Protein AF-A0AAD5UQE8-F1 (afdb_monomer_lite)

Secondary structure (DSSP, 8-state):
--SSSGGGSSS------------SHHHHHHHHHHHHHHHT--HHHHHT-GGGHHHHHHHTHHHHHHHHHH-HHHHHHHHHHHHTT--HHHHHHHHHHHHGGG-TTSHHHHHHHHHHHTTS-HHHHHHHHHHHTTT--HHHHHHHHHHHHHH----HHHHHHHHHHHHHHHT--HHHHHHHHHHHHHHH---HHHHHHHHHHHHHHHHHHHHHHHH-TTS-HHHHHHHHHHHHHHHHT-

Structure (mmCIF, N/CA/C/O backbone):
data_AF-A0AAD5UQE8-F1
#
_entry.id   AF-A0AAD5UQE8-F1
#
loop_
_atom_site.group_PDB
_atom_site.id
_atom_site.type_symbol
_atom_site.label_atom_id
_atom_site.label_alt_id
_atom_site.label_comp_id
_atom_site.label_asym_id
_atom_site.label_entity_id
_atom_site.label_seq_id
_atom_site.pdbx_PDB_ins_code
_atom_site.Cartn_x
_atom_site.Cartn_y
_atom_site.Cartn_z
_atom_site.occupancy
_atom_site.B_iso_or_equiv
_atom_site.auth_seq_id
_atom_site.auth_comp_id
_atom_site.auth_asym_id
_atom_site.auth_atom_id
_atom_site.pdbx_PDB_model_num
ATOM 1 N N . MET A 1 1 ? -36.572 17.861 53.377 1.00 44.31 1 MET A N 1
ATOM 2 C CA . MET A 1 1 ? -36.507 17.202 52.052 1.00 44.31 1 MET A CA 1
ATOM 3 C C . MET A 1 1 ? -35.593 17.896 51.033 1.00 44.31 1 MET A C 1
ATOM 5 O O . MET A 1 1 ? -35.484 17.383 49.934 1.00 44.31 1 MET A O 1
ATOM 9 N N . HIS A 1 2 ? -34.879 18.983 51.375 1.00 41.91 2 HIS A N 1
ATOM 10 C CA . HIS A 1 2 ? -34.021 19.706 50.415 1.00 41.91 2 HIS A CA 1
ATOM 11 C C . HIS A 1 2 ? -32.506 19.430 50.535 1.00 41.91 2 HIS A C 1
ATOM 13 O O . HIS A 1 2 ? -31.753 19.847 49.670 1.00 41.91 2 HIS A O 1
ATOM 19 N N . LYS A 1 3 ? -32.055 18.685 51.559 1.00 39.41 3 LYS A N 1
ATOM 20 C CA . LYS A 1 3 ? -30.627 18.373 51.800 1.00 39.41 3 LYS A CA 1
ATOM 21 C C . LYS A 1 3 ? -30.145 17.022 51.244 1.00 39.41 3 LYS A C 1
ATOM 23 O O . LYS A 1 3 ? -28.989 16.668 51.422 1.00 39.41 3 LYS A O 1
ATOM 28 N N . LEU A 1 4 ? -31.013 16.260 50.573 1.00 36.38 4 LE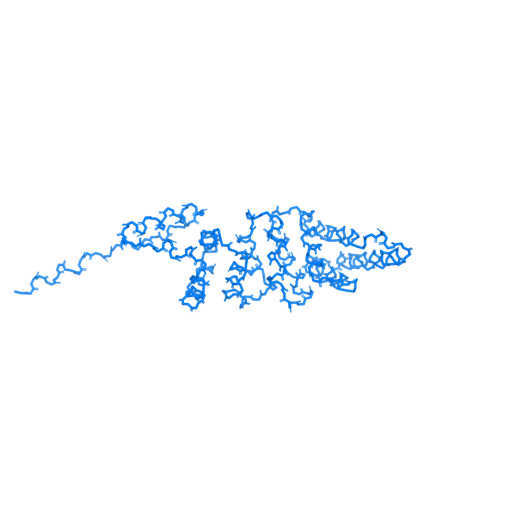U A N 1
ATOM 29 C CA . LEU A 1 4 ? -30.653 14.969 49.954 1.00 36.38 4 LEU A CA 1
ATOM 30 C C . LEU A 1 4 ? -30.339 15.077 48.450 1.00 36.38 4 LEU A C 1
ATOM 32 O O . LEU A 1 4 ? -29.972 14.077 47.840 1.00 36.38 4 LEU A O 1
ATOM 36 N N . LEU A 1 5 ? -30.457 16.273 47.861 1.00 38.50 5 LEU A N 1
ATOM 37 C CA . LEU A 1 5 ? -30.173 16.517 46.440 1.00 38.50 5 LEU A CA 1
ATOM 38 C C . LEU A 1 5 ? -28.814 17.190 46.185 1.00 38.50 5 LEU A C 1
ATOM 40 O O . LEU A 1 5 ? -28.304 17.089 45.075 1.00 38.50 5 LEU A O 1
ATOM 44 N N . GLU A 1 6 ? -28.178 17.789 47.194 1.00 37.44 6 GLU A N 1
ATOM 45 C CA . GLU A 1 6 ? -26.866 18.443 47.025 1.00 37.44 6 GLU A CA 1
ATOM 46 C C . GLU A 1 6 ? -25.689 17.450 47.074 1.00 37.44 6 GLU A C 1
ATOM 48 O O . GLU A 1 6 ? -24.663 17.674 46.440 1.00 37.44 6 GLU A O 1
ATOM 53 N N . ASN A 1 7 ? -25.863 16.278 47.696 1.00 34.97 7 ASN A N 1
ATOM 54 C CA . ASN A 1 7 ? -24.815 15.248 47.784 1.00 34.97 7 ASN A CA 1
ATOM 55 C C . ASN A 1 7 ? -24.713 14.321 46.557 1.00 34.97 7 ASN A C 1
ATOM 57 O O . ASN A 1 7 ? -23.948 13.362 46.584 1.00 34.97 7 ASN A O 1
ATOM 61 N N . ARG A 1 8 ? -25.464 14.572 45.475 1.00 36.50 8 ARG A N 1
ATOM 62 C CA . ARG A 1 8 ? -25.326 13.824 44.205 1.00 36.50 8 ARG A CA 1
ATOM 63 C C . ARG A 1 8 ? -24.584 14.583 43.105 1.00 36.50 8 ARG A C 1
ATOM 65 O O . ARG A 1 8 ? -24.351 14.004 42.050 1.00 36.50 8 ARG A O 1
ATOM 72 N N . ILE A 1 9 ? -24.204 15.837 43.347 1.00 42.44 9 ILE A N 1
ATOM 73 C CA . ILE A 1 9 ? -23.477 16.668 42.371 1.00 42.44 9 ILE A CA 1
ATOM 74 C C . ILE A 1 9 ? -21.961 16.678 42.660 1.00 42.44 9 ILE A C 1
ATOM 76 O O . ILE A 1 9 ? -21.171 17.047 41.799 1.00 42.44 9 ILE A O 1
ATOM 80 N N . ALA A 1 10 ? -21.532 16.199 43.833 1.00 39.31 10 ALA A N 1
ATOM 81 C CA . ALA A 1 10 ? -20.138 16.265 44.277 1.00 39.31 10 ALA A CA 1
ATOM 82 C C . ALA A 1 10 ? -19.293 15.003 44.010 1.00 39.31 10 ALA A C 1
ATOM 84 O O . ALA A 1 10 ? -18.131 14.977 44.397 1.00 39.31 10 ALA A O 1
ATOM 85 N N . ASP A 1 11 ? -19.828 13.975 43.344 1.00 42.47 11 ASP A N 1
ATOM 86 C CA . ASP A 1 11 ? -19.070 12.755 43.055 1.00 42.47 11 ASP A CA 1
ATOM 87 C C . ASP A 1 11 ? -19.260 12.312 41.605 1.00 42.47 11 ASP A C 1
ATOM 89 O O . ASP A 1 11 ? -20.388 12.162 41.132 1.00 42.47 11 ASP A O 1
ATOM 93 N N . LYS A 1 12 ? -18.132 12.033 40.939 1.00 44.75 12 LYS A N 1
ATOM 94 C CA . LYS A 1 12 ? -17.952 11.664 39.518 1.00 44.75 12 LYS A CA 1
ATOM 95 C C . LYS A 1 12 ? -17.672 12.814 38.546 1.00 44.75 12 LYS A C 1
ATOM 97 O O . LYS A 1 12 ? -18.114 12.801 37.403 1.00 44.75 12 LYS A O 1
ATOM 102 N N . HIS A 1 13 ? -16.791 13.732 38.922 1.00 42.19 13 HIS A N 1
ATOM 103 C CA . HIS A 1 13 ? -15.683 14.004 38.003 1.00 42.19 13 HIS A CA 1
ATOM 104 C C . HIS A 1 13 ? -14.627 12.944 38.296 1.00 42.19 13 HIS A C 1
ATOM 106 O O . HIS A 1 13 ? -13.699 13.163 39.069 1.00 42.19 13 HIS A O 1
ATOM 112 N N . ALA A 1 14 ? -14.825 11.748 37.725 1.00 36.97 14 ALA A N 1
ATOM 113 C CA . ALA A 1 14 ? -13.686 10.869 37.519 1.00 36.97 14 ALA A CA 1
ATOM 114 C C .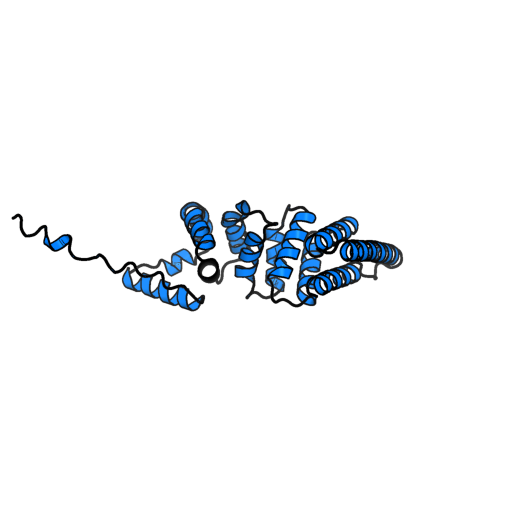 ALA A 1 14 ? -12.631 11.731 36.810 1.00 36.97 14 ALA A C 1
ATOM 116 O O . ALA A 1 14 ? -13.017 12.471 35.895 1.00 36.97 14 ALA A O 1
ATOM 117 N N . PRO A 1 15 ? -11.363 11.726 37.260 1.00 37.00 15 PRO A N 1
ATOM 118 C CA . PRO A 1 15 ? -10.327 12.485 36.581 1.00 37.00 15 PRO A CA 1
ATOM 119 C C . PRO A 1 15 ? -10.450 12.160 35.099 1.00 37.00 15 PRO A C 1
ATOM 121 O O . PRO A 1 15 ? -10.573 10.982 34.753 1.00 37.00 15 PRO A O 1
ATOM 124 N N . VAL A 1 16 ? -10.524 13.204 34.262 1.00 39.66 16 VAL A N 1
ATOM 125 C CA . VAL A 1 16 ? -10.407 13.078 32.809 1.00 39.66 16 VAL A CA 1
ATOM 126 C C . VAL A 1 16 ? -9.216 12.169 32.616 1.00 39.66 16 VAL A C 1
ATOM 128 O O . VAL A 1 16 ? -8.094 12.550 32.949 1.00 39.66 16 VAL A O 1
ATOM 131 N N . ASN A 1 17 ? -9.501 10.919 32.257 1.00 43.25 17 ASN A N 1
ATOM 132 C CA . ASN A 1 17 ? -8.489 9.900 32.129 1.00 43.25 17 ASN A CA 1
ATOM 133 C C . ASN A 1 17 ? -7.614 10.460 31.021 1.00 43.25 17 ASN A C 1
ATOM 135 O O . ASN A 1 17 ? -8.080 10.581 29.887 1.00 43.25 17 ASN A O 1
ATOM 139 N N . VAL A 1 18 ? -6.428 10.952 31.384 1.00 46.00 18 VAL A N 1
ATOM 140 C CA . VAL A 1 18 ? -5.411 11.358 30.423 1.00 46.00 18 VAL A CA 1
ATOM 141 C C . VAL A 1 18 ? -5.313 10.148 29.519 1.00 46.00 18 VAL A C 1
ATOM 143 O O . VAL A 1 18 ? -4.947 9.086 30.019 1.00 46.00 18 VAL A O 1
ATOM 146 N N . PHE A 1 19 ? -5.812 10.263 28.282 1.00 54.72 19 PHE A N 1
ATOM 147 C CA . PHE A 1 19 ? -5.908 9.138 27.362 1.00 54.72 19 PHE A CA 1
ATOM 148 C C . PHE A 1 19 ? -4.521 8.515 27.329 1.00 54.72 19 PHE A C 1
ATOM 150 O O . PHE A 1 19 ? -3.574 9.129 26.837 1.00 54.72 19 PHE A O 1
ATOM 157 N N . LYS A 1 20 ? -4.366 7.364 27.992 1.00 66.88 20 LYS A N 1
ATOM 158 C CA . LYS A 1 20 ? -3.071 6.712 28.075 1.00 66.88 20 LYS A CA 1
ATOM 159 C C . LYS A 1 20 ? -2.790 6.275 26.651 1.00 66.88 20 LYS A C 1
ATOM 161 O O . LYS A 1 20 ? -3.497 5.418 26.132 1.00 66.88 20 LYS A O 1
ATOM 166 N N . ARG A 1 21 ? -1.805 6.914 26.028 1.00 75.62 21 ARG A N 1
ATOM 167 C CA . ARG A 1 21 ? -1.386 6.597 24.669 1.00 75.62 21 ARG A CA 1
ATOM 168 C C . ARG A 1 21 ? -1.087 5.103 24.587 1.00 75.62 21 ARG A C 1
ATOM 170 O O . ARG A 1 21 ? -0.333 4.584 25.414 1.00 75.62 21 ARG A O 1
ATOM 177 N N . HIS A 1 22 ? -1.717 4.417 23.641 1.00 79.81 22 HIS A N 1
ATOM 178 C CA . HIS A 1 22 ? -1.497 2.992 23.434 1.00 79.81 22 HIS A CA 1
ATOM 179 C C . HIS A 1 22 ? -0.249 2.820 22.585 1.00 79.81 22 HIS A C 1
ATOM 181 O O . HIS A 1 22 ? -0.208 3.232 21.422 1.00 79.81 22 HIS A O 1
ATOM 187 N N . THR A 1 23 ? 0.774 2.226 23.189 1.00 84.88 23 THR A N 1
ATOM 188 C CA . THR A 1 23 ? 2.075 2.018 22.554 1.00 84.88 23 THR A CA 1
ATOM 189 C C . THR A 1 23 ? 2.177 0.684 21.823 1.00 84.88 23 THR A C 1
ATOM 191 O O . THR A 1 23 ? 3.164 0.459 21.136 1.00 84.88 23 THR A O 1
ATOM 194 N N . SER A 1 24 ? 1.173 -0.187 21.954 1.00 90.62 24 SER A N 1
ATOM 195 C CA . SER A 1 24 ? 1.139 -1.507 21.325 1.00 90.62 24 SER A CA 1
ATOM 196 C C . SER A 1 24 ? -0.290 -2.043 21.179 1.00 90.62 24 SER A C 1
ATOM 198 O O . SER A 1 24 ? -1.201 -1.613 21.892 1.00 90.62 24 SER A O 1
ATOM 200 N N . VAL A 1 25 ? -0.475 -3.045 20.315 1.00 90.12 25 VAL A N 1
ATOM 201 C CA . VAL A 1 25 ? -1.721 -3.830 20.193 1.00 90.12 25 VAL A CA 1
ATOM 202 C C . VAL A 1 25 ? -2.101 -4.495 21.526 1.00 90.12 25 VAL A C 1
ATOM 204 O O . VAL A 1 25 ? -3.277 -4.562 21.883 1.00 90.12 25 VAL A O 1
ATOM 207 N N . GLN A 1 26 ? -1.119 -4.935 22.319 1.00 92.75 26 GLN A N 1
ATOM 208 C CA . GLN A 1 26 ? -1.347 -5.550 23.631 1.00 92.75 26 GLN A CA 1
ATOM 209 C C . GLN A 1 26 ? -1.877 -4.541 24.658 1.00 92.75 26 GLN A C 1
ATOM 211 O O . GLN A 1 26 ? -2.710 -4.900 25.493 1.00 92.75 26 GLN A O 1
ATOM 216 N N . ASP A 1 27 ? -1.443 -3.277 24.587 1.00 90.25 27 ASP A N 1
ATOM 217 C CA . ASP A 1 27 ? -2.003 -2.210 25.425 1.00 90.25 27 ASP A CA 1
ATOM 218 C C . ASP A 1 27 ? -3.480 -1.964 25.099 1.00 90.25 27 ASP A C 1
ATOM 220 O O . ASP A 1 27 ? -4.273 -1.699 26.011 1.00 90.25 27 ASP A O 1
ATOM 224 N N . VAL A 1 28 ? -3.849 -2.053 23.814 1.00 90.94 28 VAL A N 1
ATOM 225 C CA . VAL A 1 28 ? -5.243 -1.944 23.365 1.00 90.94 28 VAL A CA 1
ATOM 226 C C . VAL A 1 28 ? -6.050 -3.111 23.930 1.00 90.94 28 VAL A C 1
ATOM 228 O O . VAL A 1 28 ? -7.008 -2.872 24.661 1.00 90.94 28 VAL A O 1
ATOM 231 N N . GLU A 1 29 ? -5.624 -4.358 23.704 1.00 92.81 29 GLU A N 1
ATOM 232 C CA . GLU A 1 29 ? -6.295 -5.564 24.219 1.00 92.81 29 GLU A CA 1
ATOM 233 C C . GLU A 1 29 ? -6.513 -5.493 25.740 1.00 92.81 29 GLU A C 1
ATOM 235 O O . GLU A 1 29 ? -7.632 -5.677 26.223 1.00 92.81 29 GLU A O 1
ATOM 240 N N . ALA A 1 30 ? -5.473 -5.154 26.509 1.00 92.19 30 ALA A N 1
ATOM 241 C CA . ALA A 1 30 ? -5.567 -5.056 27.964 1.00 92.19 30 ALA A CA 1
ATOM 242 C C . ALA A 1 30 ? -6.569 -3.979 28.413 1.00 92.19 30 ALA A C 1
ATOM 244 O O . ALA A 1 30 ? -7.358 -4.201 29.339 1.00 92.19 30 ALA A O 1
ATOM 245 N N . THR A 1 31 ? -6.567 -2.824 27.742 1.00 92.25 31 THR A N 1
ATOM 246 C CA . THR A 1 31 ? -7.496 -1.723 28.033 1.00 92.25 31 THR A CA 1
ATOM 247 C C . THR A 1 31 ? -8.933 -2.123 27.710 1.00 92.25 31 THR A C 1
ATOM 249 O O . THR A 1 31 ? -9.833 -1.910 28.525 1.00 92.25 31 THR A O 1
ATOM 252 N N . MET A 1 32 ? -9.153 -2.766 26.564 1.00 92.31 32 MET A N 1
ATOM 253 C CA . MET A 1 32 ? -10.475 -3.204 26.119 1.00 92.31 32 MET A CA 1
ATOM 254 C C . MET A 1 32 ? -11.042 -4.313 27.012 1.00 92.31 32 MET A C 1
ATOM 256 O O . MET A 1 32 ? -12.188 -4.216 27.461 1.00 92.31 32 MET A O 1
ATOM 260 N N . ALA A 1 33 ? -10.221 -5.295 27.393 1.00 92.44 33 ALA A N 1
ATOM 261 C CA . ALA A 1 33 ? -10.596 -6.331 28.353 1.00 92.44 33 ALA A CA 1
ATOM 262 C C . ALA A 1 33 ? -10.955 -5.741 29.729 1.00 92.44 33 ALA A C 1
ATOM 264 O O . ALA A 1 33 ? -11.922 -6.167 30.374 1.00 92.44 33 ALA A O 1
ATOM 265 N N . GLN A 1 34 ? -10.211 -4.726 30.184 1.00 92.56 34 GLN A N 1
ATOM 266 C CA . GLN A 1 34 ? -10.531 -4.007 31.415 1.00 92.56 34 GLN A CA 1
ATOM 267 C C . GLN A 1 34 ? -11.873 -3.269 31.304 1.00 92.56 34 GLN A C 1
ATOM 269 O O . GLN A 1 34 ? -12.683 -3.354 32.231 1.00 92.56 34 GLN A O 1
ATOM 274 N N . MET A 1 35 ? -12.128 -2.574 30.191 1.00 90.69 35 MET A N 1
ATOM 275 C CA . MET A 1 35 ? -13.388 -1.864 29.956 1.00 90.69 35 MET A CA 1
ATOM 276 C C . MET A 1 35 ? -14.584 -2.816 29.934 1.00 90.69 35 MET A C 1
ATOM 278 O O . MET A 1 35 ? -15.595 -2.529 30.581 1.00 90.69 35 MET A O 1
ATOM 282 N N . ASP A 1 36 ? -14.461 -3.965 29.268 1.00 94.56 36 ASP A N 1
ATOM 283 C CA . ASP A 1 36 ? -15.511 -4.983 29.243 1.00 94.56 36 ASP A CA 1
ATOM 284 C C . ASP A 1 36 ? -15.800 -5.539 30.637 1.00 94.56 36 ASP A C 1
ATOM 286 O O . ASP A 1 36 ? -16.960 -5.623 31.051 1.00 94.56 36 ASP A O 1
ATOM 290 N N . LYS A 1 37 ? -14.753 -5.832 31.417 1.00 93.94 37 LYS A N 1
ATOM 291 C CA . LYS A 1 37 ? -14.895 -6.294 32.803 1.00 93.94 37 LYS A CA 1
ATOM 292 C C . LYS A 1 37 ? -15.584 -5.255 33.690 1.00 93.94 37 LYS A C 1
ATOM 294 O O . LYS A 1 37 ? -16.442 -5.615 34.496 1.00 93.94 37 LYS A O 1
ATOM 299 N N . GLN A 1 38 ? -15.210 -3.982 33.566 1.00 94.44 38 GLN A N 1
ATOM 300 C CA . GLN A 1 38 ? -15.769 -2.895 34.375 1.00 94.44 38 GLN A CA 1
ATOM 301 C C . GLN A 1 38 ? -17.243 -2.630 34.051 1.00 94.44 38 GLN A C 1
ATOM 303 O O . GLN A 1 38 ? -18.038 -2.407 34.963 1.00 94.44 38 GLN A O 1
ATOM 308 N N . ASN A 1 39 ? -17.612 -2.690 32.770 1.00 92.12 39 ASN A N 1
ATOM 309 C CA . ASN A 1 39 ? -18.961 -2.361 32.308 1.00 92.12 39 ASN A CA 1
ATOM 310 C C . ASN A 1 39 ? -19.867 -3.588 32.135 1.00 92.12 39 ASN A C 1
ATOM 312 O O . ASN A 1 39 ? -21.050 -3.431 31.841 1.00 92.12 39 ASN A O 1
ATOM 316 N N . LYS A 1 40 ? -19.342 -4.801 32.359 1.00 92.69 40 LYS A N 1
ATOM 317 C CA . LYS A 1 40 ? -20.033 -6.081 32.127 1.00 92.69 40 LYS A CA 1
ATOM 318 C C . LYS A 1 40 ? -20.550 -6.200 30.689 1.00 92.69 40 LYS A C 1
ATOM 320 O O . LYS A 1 40 ? -21.670 -6.652 30.455 1.00 92.69 40 LYS A O 1
ATOM 325 N N . THR A 1 41 ? -19.731 -5.770 29.735 1.00 92.94 41 THR A N 1
ATOM 326 C CA . THR A 1 41 ? -20.026 -5.802 28.299 1.00 92.94 41 THR A CA 1
ATOM 327 C C . THR A 1 41 ? -19.212 -6.885 27.593 1.00 92.94 41 THR A C 1
ATOM 329 O O . THR A 1 41 ? -18.358 -7.537 28.188 1.00 92.94 41 THR A O 1
ATOM 332 N N . SER A 1 42 ? -19.521 -7.110 26.317 1.00 92.44 42 SER A N 1
ATOM 333 C CA . SER A 1 42 ? -18.734 -7.954 25.405 1.00 92.44 42 SER A CA 1
ATOM 334 C C . SER A 1 42 ? -18.325 -7.158 24.163 1.00 92.44 42 SER A C 1
ATOM 336 O O . SER A 1 42 ? -18.352 -7.656 23.036 1.00 92.44 42 SER A O 1
ATOM 338 N N . PHE A 1 43 ? -17.993 -5.884 24.372 1.00 91.31 43 PHE A N 1
ATOM 339 C CA . PHE A 1 43 ? -17.686 -4.945 23.306 1.00 91.31 43 PHE A CA 1
ATOM 340 C C . PHE A 1 43 ? -16.456 -5.385 22.510 1.00 91.31 43 PHE A C 1
ATOM 342 O O . PHE A 1 43 ? -16.475 -5.262 21.293 1.00 91.31 43 PHE A O 1
ATOM 349 N N . THR A 1 44 ? -15.454 -5.997 23.150 1.00 93.25 44 THR A N 1
ATOM 350 C CA . THR A 1 44 ? -14.276 -6.570 22.476 1.00 93.25 44 THR A CA 1
ATOM 351 C C . THR A 1 44 ? -14.672 -7.590 21.409 1.00 93.25 44 THR A C 1
ATOM 353 O O . THR A 1 44 ? -14.246 -7.507 20.260 1.00 93.25 44 THR A O 1
ATOM 356 N N . LYS A 1 45 ? -15.565 -8.527 21.754 1.00 93.06 45 LYS A N 1
ATOM 357 C CA . LYS A 1 45 ? -16.056 -9.533 20.802 1.00 93.06 45 LYS A CA 1
ATOM 358 C C . LYS A 1 45 ? -16.862 -8.894 19.672 1.00 93.06 45 LYS A C 1
ATOM 360 O O . LYS A 1 45 ? -16.801 -9.355 18.537 1.00 93.06 45 LYS A O 1
ATOM 365 N N . TRP A 1 46 ? -17.641 -7.865 19.993 1.00 94.44 46 TRP A N 1
ATOM 366 C CA . TRP A 1 46 ? -18.432 -7.147 19.003 1.00 94.44 46 TRP A CA 1
ATOM 367 C C . TRP A 1 46 ? -17.535 -6.375 18.023 1.00 94.44 46 TRP A C 1
ATOM 369 O O . TRP A 1 46 ? -17.685 -6.537 16.817 1.00 94.44 46 TRP A O 1
ATOM 379 N N . VAL A 1 47 ? -16.568 -5.595 18.510 1.00 92.19 47 VAL A N 1
ATOM 380 C CA . VAL A 1 47 ? -15.723 -4.744 17.658 1.00 92.19 47 VAL A CA 1
ATOM 381 C C . VAL A 1 47 ? -14.763 -5.558 16.785 1.00 92.19 47 VAL A C 1
ATOM 383 O O . VAL A 1 47 ? -14.561 -5.193 15.635 1.00 92.19 47 VAL A O 1
ATOM 386 N N . LYS A 1 48 ? -14.265 -6.706 17.271 1.00 94.56 48 LYS A N 1
ATOM 387 C CA . LYS A 1 48 ? -13.430 -7.633 16.484 1.00 94.56 48 LYS A CA 1
ATOM 388 C C . LYS A 1 48 ? -14.218 -8.515 15.507 1.00 94.56 48 LYS A C 1
ATOM 390 O O . LYS A 1 48 ? -13.624 -9.362 14.851 1.00 94.56 48 LYS A O 1
ATOM 395 N N . SER A 1 49 ? -15.541 -8.389 15.401 1.00 95.88 49 SER A N 1
ATOM 396 C CA . SER A 1 49 ? -16.316 -9.188 14.444 1.00 95.88 49 SER A CA 1
ATOM 397 C C . SER A 1 49 ? -16.448 -8.463 13.105 1.00 95.88 49 SER A C 1
ATOM 399 O O . SER A 1 49 ? -17.094 -7.418 13.040 1.00 95.88 49 SER A O 1
ATOM 401 N N . GLU A 1 50 ? -15.932 -9.067 12.029 1.00 96.12 50 GLU A N 1
ATOM 402 C CA . GLU A 1 50 ? -16.048 -8.530 10.660 1.00 96.12 50 GLU A CA 1
ATOM 403 C C . GLU A 1 50 ? -17.512 -8.321 10.219 1.00 96.12 50 GLU A C 1
ATOM 405 O O . GLU A 1 50 ? -17.816 -7.386 9.485 1.00 96.12 50 GLU A O 1
ATOM 410 N N . ASN A 1 51 ? -18.467 -9.076 10.779 1.00 95.88 51 ASN A N 1
ATOM 411 C CA . ASN A 1 51 ? -19.905 -8.872 10.545 1.00 95.88 51 ASN A CA 1
ATOM 412 C C . ASN A 1 51 ? -20.403 -7.468 10.943 1.00 95.88 51 ASN A C 1
ATOM 414 O O . ASN A 1 51 ? -21.452 -7.024 10.476 1.00 95.88 51 ASN A O 1
ATOM 418 N N . ASN A 1 52 ? -19.672 -6.764 11.812 1.00 94.69 52 ASN A N 1
ATOM 419 C CA . ASN A 1 52 ? -20.003 -5.411 12.251 1.00 94.69 52 ASN A CA 1
ATOM 420 C C . ASN A 1 52 ? -19.309 -4.317 11.426 1.00 94.69 52 ASN A C 1
ATOM 422 O O . ASN A 1 52 ? -19.548 -3.135 11.686 1.00 94.69 52 ASN A O 1
ATOM 426 N N . LEU A 1 53 ? -18.510 -4.677 10.416 1.00 94.88 53 LEU A N 1
ATOM 427 C CA . LEU A 1 53 ? -17.777 -3.752 9.547 1.00 94.88 53 LEU A CA 1
ATOM 428 C C . LEU A 1 53 ? -18.659 -2.608 9.035 1.00 94.88 53 LEU A C 1
ATOM 430 O O . LEU A 1 53 ? -18.364 -1.434 9.254 1.00 94.88 53 LEU A O 1
ATOM 434 N N . ASN A 1 54 ? -19.797 -2.945 8.424 1.00 94.00 54 ASN A N 1
ATOM 435 C CA . ASN A 1 54 ? -20.731 -1.958 7.879 1.00 94.00 54 ASN A CA 1
ATOM 436 C C . ASN A 1 54 ? -21.226 -0.965 8.935 1.00 94.00 54 ASN A C 1
ATOM 438 O O . ASN A 1 54 ? -21.339 0.233 8.665 1.00 94.00 54 ASN A O 1
ATOM 442 N N . TYR A 1 55 ? -21.494 -1.445 10.150 1.00 93.94 55 TYR A N 1
ATOM 443 C CA . TYR A 1 55 ? -21.917 -0.588 11.250 1.00 93.94 55 TYR A CA 1
ATOM 444 C C . TYR A 1 55 ? -20.787 0.358 11.677 1.00 93.94 55 TYR A C 1
ATOM 446 O O . TYR A 1 55 ? -21.024 1.555 11.854 1.00 93.94 55 TYR A O 1
ATOM 454 N N . ILE A 1 56 ? -19.558 -0.152 11.805 1.00 92.75 56 ILE A N 1
ATOM 455 C CA . ILE A 1 56 ? -18.374 0.639 12.168 1.00 92.75 56 ILE A CA 1
ATOM 456 C C . ILE A 1 56 ? -18.138 1.738 11.124 1.00 92.75 56 ILE A C 1
ATOM 458 O O . ILE A 1 56 ? -18.092 2.918 11.476 1.00 92.75 56 ILE A O 1
ATOM 462 N N . CYS A 1 57 ? -18.093 1.380 9.840 1.00 92.81 57 CYS A N 1
ATOM 463 C CA . CYS A 1 57 ? -17.896 2.334 8.748 1.00 92.81 57 CYS A CA 1
ATOM 464 C C . CYS A 1 57 ? -19.027 3.364 8.626 1.00 92.81 57 CYS A C 1
ATOM 466 O O . CYS A 1 57 ? -18.785 4.478 8.180 1.00 92.81 57 CYS A O 1
ATOM 468 N N . THR A 1 58 ? -20.255 3.035 9.030 1.00 91.00 58 THR A N 1
ATOM 469 C CA . THR A 1 58 ? -21.384 3.975 8.925 1.00 91.00 58 THR A CA 1
ATOM 470 C C . THR A 1 58 ? -21.455 4.924 10.118 1.00 91.00 58 THR A C 1
ATOM 472 O O . THR A 1 58 ? -21.623 6.128 9.953 1.00 91.00 58 THR A O 1
ATOM 475 N N . PHE A 1 59 ? -21.333 4.400 11.339 1.00 90.50 59 PHE A N 1
ATOM 476 C CA . PHE A 1 59 ? -21.640 5.162 12.554 1.00 90.50 59 PHE A CA 1
ATOM 477 C C . PHE A 1 59 ? -20.408 5.626 13.328 1.00 90.50 59 PHE A C 1
ATOM 479 O O . PHE A 1 59 ? -20.538 6.437 14.247 1.00 90.50 59 PHE A O 1
ATOM 486 N N . LYS A 1 60 ? -19.223 5.096 13.009 1.00 88.50 60 LYS A N 1
ATOM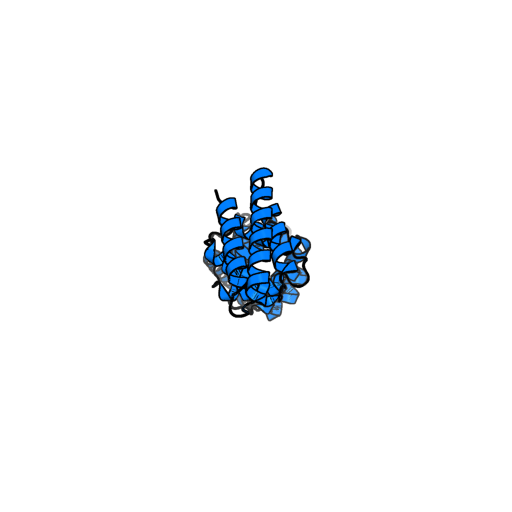 487 C CA . LYS A 1 60 ? -17.968 5.396 13.714 1.00 88.50 60 LYS A CA 1
ATOM 488 C C . LYS A 1 60 ? -16.871 5.938 12.802 1.00 88.50 60 LYS A C 1
ATOM 490 O O . LYS A 1 60 ? -15.814 6.281 13.318 1.00 88.50 60 LYS A O 1
ATOM 495 N N . ALA A 1 61 ? -17.118 6.087 11.499 1.00 90.44 61 ALA A N 1
ATOM 496 C CA . ALA A 1 61 ? -16.105 6.564 10.559 1.00 90.44 61 ALA A CA 1
ATOM 497 C C . ALA A 1 61 ? -15.501 7.916 10.944 1.00 90.44 61 ALA A C 1
ATOM 499 O O . ALA A 1 61 ? -14.283 8.021 11.021 1.00 90.44 61 ALA A O 1
ATOM 500 N N . GLU A 1 62 ? -16.326 8.923 11.237 1.00 89.25 62 GLU A N 1
ATOM 501 C CA . GLU A 1 62 ? -15.823 10.252 11.615 1.00 89.25 62 GLU A CA 1
ATOM 502 C C . GLU A 1 62 ? -14.999 10.201 12.903 1.00 89.25 62 GLU A C 1
ATOM 504 O O . GLU A 1 62 ? -13.925 10.784 12.973 1.00 89.25 62 GLU A O 1
ATOM 509 N N . LEU A 1 63 ? -15.429 9.399 13.882 1.00 88.62 63 LEU A N 1
ATOM 510 C CA . LEU A 1 63 ? -14.669 9.201 15.113 1.00 88.62 63 LEU A CA 1
ATOM 511 C C . LEU A 1 63 ? -13.282 8.603 14.831 1.00 88.62 63 LEU A C 1
ATOM 513 O O . LEU A 1 63 ? -12.291 9.066 15.385 1.00 88.62 63 LEU A O 1
ATOM 517 N N . ILE A 1 64 ? -13.210 7.584 13.971 1.00 90.25 64 ILE A N 1
ATOM 518 C CA . ILE A 1 64 ? -11.946 6.931 13.607 1.00 90.25 64 ILE A CA 1
ATOM 519 C C . ILE A 1 64 ? -11.037 7.903 12.845 1.00 90.25 64 ILE A C 1
ATOM 521 O O . ILE A 1 64 ? -9.851 8.000 13.155 1.00 90.25 64 ILE A O 1
ATOM 525 N N . LYS A 1 65 ? -11.584 8.654 11.882 1.00 89.56 65 LYS A N 1
ATOM 526 C CA . LYS A 1 65 ? -10.833 9.661 11.118 1.00 89.56 65 LYS A CA 1
ATOM 527 C C . LYS A 1 65 ? -10.268 10.750 12.033 1.00 89.56 65 LYS A C 1
ATOM 529 O O . LYS A 1 65 ? -9.076 11.037 11.951 1.00 89.56 65 LYS A O 1
ATOM 534 N N . ASP A 1 66 ? -11.085 11.283 12.940 1.00 89.25 66 ASP A N 1
ATOM 535 C CA . ASP A 1 66 ? -10.676 12.298 13.917 1.00 89.25 66 ASP A CA 1
ATOM 536 C C . ASP A 1 66 ? -9.545 11.802 14.824 1.00 89.25 66 ASP A C 1
ATOM 538 O O . ASP A 1 66 ? -8.652 12.569 15.189 1.00 89.25 66 ASP A O 1
ATOM 542 N N . PHE A 1 67 ? -9.585 10.530 15.232 1.00 89.25 67 PHE A N 1
ATOM 543 C CA . PHE A 1 67 ? -8.537 9.957 16.073 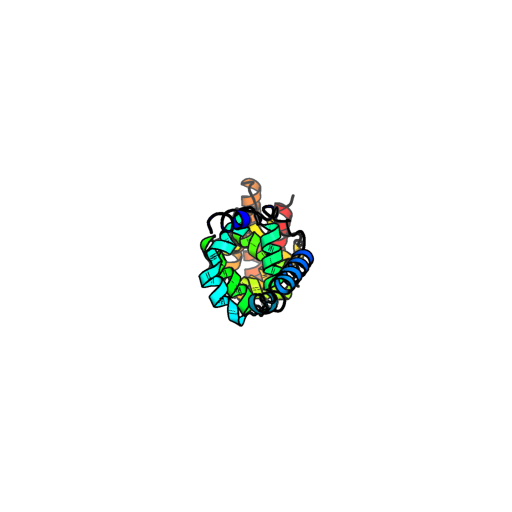1.00 89.25 67 PHE A CA 1
ATOM 544 C C . PHE A 1 67 ? -7.237 9.732 15.312 1.00 89.25 67 PHE A C 1
ATOM 546 O O . PHE A 1 67 ? -6.184 10.049 15.857 1.00 89.25 67 PHE A O 1
ATOM 553 N N . ILE A 1 68 ? -7.289 9.290 14.054 1.00 91.06 68 ILE A N 1
ATOM 554 C CA . ILE A 1 68 ? -6.085 9.136 13.223 1.00 91.06 68 ILE A CA 1
ATOM 555 C C . ILE A 1 68 ? -5.360 10.469 13.034 1.00 91.06 68 ILE A C 1
ATOM 557 O O . ILE A 1 68 ? -4.130 10.502 13.035 1.00 91.06 68 ILE A O 1
ATOM 561 N N . GLU A 1 69 ? -6.098 11.571 12.906 1.00 89.31 69 GLU A N 1
ATOM 562 C CA . GLU A 1 69 ? -5.506 12.908 12.797 1.00 89.31 69 GLU A CA 1
ATOM 563 C C . GLU A 1 69 ? -4.871 13.393 14.108 1.00 89.31 69 GLU A C 1
ATOM 565 O O . GLU A 1 69 ? -3.895 14.142 14.075 1.00 89.31 69 GLU A O 1
ATOM 570 N N . LYS A 1 70 ? -5.400 12.967 15.261 1.00 90.94 70 LYS A N 1
ATOM 571 C CA . LYS A 1 70 ? -4.915 13.381 16.590 1.00 90.94 70 LYS A CA 1
ATOM 572 C C . LYS A 1 70 ? -3.777 12.510 17.113 1.00 90.94 70 LYS A C 1
ATOM 574 O O . LYS A 1 70 ? -2.826 13.035 17.683 1.00 90.94 70 LYS A O 1
ATOM 579 N N . ASP A 1 71 ? -3.890 11.195 16.957 1.00 91.81 71 ASP A N 1
ATOM 580 C CA . ASP A 1 71 ? -2.905 10.213 17.403 1.00 91.81 71 ASP A CA 1
ATOM 581 C C . ASP A 1 71 ? -2.856 9.032 16.433 1.00 91.81 71 ASP A C 1
ATOM 583 O O . ASP A 1 71 ? -3.535 8.012 16.595 1.00 91.81 71 ASP A O 1
ATOM 587 N N . PHE A 1 72 ? -2.038 9.204 15.396 1.00 91.56 72 PHE A N 1
ATOM 588 C CA . PHE A 1 72 ? -1.884 8.234 14.322 1.00 91.56 72 PHE A CA 1
ATOM 589 C C . PHE A 1 72 ? -1.478 6.851 14.849 1.00 91.56 72 PHE A C 1
ATOM 591 O O . PHE A 1 72 ? -2.144 5.866 14.553 1.00 91.56 72 PHE A O 1
ATOM 598 N N . GLU A 1 73 ? -0.420 6.769 15.662 1.00 91.56 73 GLU A N 1
ATOM 599 C CA . GLU A 1 73 ? 0.156 5.488 16.105 1.00 91.56 73 GLU A CA 1
ATOM 600 C C . GLU A 1 73 ? -0.825 4.679 16.954 1.00 91.56 73 GLU A C 1
ATOM 602 O O . GLU A 1 73 ? -1.077 3.512 16.666 1.00 91.56 73 GLU A O 1
ATOM 607 N N . SER A 1 74 ? -1.447 5.300 17.963 1.00 90.81 74 SER A N 1
ATOM 608 C CA . SER A 1 74 ? -2.444 4.599 18.779 1.00 90.81 74 SER A CA 1
ATOM 609 C C . SER A 1 74 ? -3.677 4.192 17.973 1.00 90.81 74 SER A C 1
ATOM 611 O O . SER A 1 74 ? -4.261 3.145 18.249 1.00 90.81 74 SER A O 1
ATOM 613 N N . SER A 1 75 ? -4.063 4.984 16.969 1.00 93.50 75 SER A N 1
ATOM 614 C CA . SER A 1 75 ? -5.178 4.638 16.085 1.00 93.50 75 SER A CA 1
ATOM 615 C C . SER A 1 75 ? -4.845 3.453 15.182 1.00 93.50 75 SER A C 1
ATOM 617 O O . SER A 1 75 ? -5.694 2.584 15.006 1.00 93.50 75 SER A O 1
ATOM 619 N N . ILE A 1 76 ? -3.619 3.376 14.655 1.00 94.31 76 ILE A N 1
ATOM 620 C CA . ILE A 1 76 ? -3.162 2.215 13.884 1.00 94.31 76 ILE A CA 1
ATOM 621 C C . ILE A 1 76 ? -3.147 0.961 14.755 1.00 94.31 76 ILE A C 1
ATOM 623 O O . ILE A 1 76 ? -3.786 -0.011 14.372 1.00 94.31 76 ILE A O 1
ATOM 627 N N . HIS A 1 77 ? -2.569 1.000 15.961 1.00 93.06 77 HIS A N 1
ATOM 628 C CA . HIS A 1 77 ? -2.604 -0.156 16.869 1.00 93.06 77 HIS A CA 1
ATOM 629 C C . HIS A 1 77 ? -4.035 -0.607 17.195 1.00 93.06 77 HIS A C 1
ATOM 631 O O . HIS A 1 77 ? -4.305 -1.800 17.314 1.00 93.06 77 HIS A O 1
ATOM 637 N N . ALA A 1 78 ? -4.972 0.335 17.346 1.00 93.38 78 ALA A N 1
ATOM 638 C CA . ALA A 1 78 ? -6.375 0.008 17.577 1.00 93.38 78 ALA A CA 1
ATOM 639 C C . ALA A 1 78 ? -7.033 -0.639 16.350 1.00 93.38 78 ALA A C 1
ATOM 641 O O . ALA A 1 78 ? -7.838 -1.557 16.506 1.00 93.38 78 ALA A O 1
ATOM 642 N N . LEU A 1 79 ? -6.696 -0.178 15.143 1.00 94.81 79 LEU A N 1
ATOM 643 C CA . LEU A 1 79 ? -7.180 -0.772 13.902 1.00 94.81 79 LEU A CA 1
ATOM 644 C C . LEU A 1 79 ? -6.580 -2.163 13.674 1.00 94.81 79 LEU A C 1
ATOM 646 O O . LEU A 1 79 ? -7.348 -3.074 13.399 1.00 94.81 79 LEU A O 1
ATOM 650 N N . GLU A 1 80 ? -5.272 -2.348 13.861 1.00 94.50 80 GLU A N 1
ATOM 651 C CA . GLU A 1 80 ? -4.609 -3.660 13.791 1.00 94.50 80 GLU A CA 1
ATOM 652 C C . GLU A 1 80 ? -5.225 -4.651 14.781 1.00 94.50 80 GLU A C 1
ATOM 654 O O . GLU A 1 80 ? -5.570 -5.776 14.431 1.00 94.50 80 GLU A O 1
ATOM 659 N N . TRP A 1 81 ? -5.423 -4.214 16.026 1.00 94.81 81 TRP A N 1
ATOM 660 C CA . TRP A 1 81 ? -6.083 -5.013 17.052 1.00 94.81 81 TRP A CA 1
ATOM 661 C C . TRP A 1 81 ? -7.511 -5.419 16.656 1.00 94.81 81 TRP A C 1
ATOM 663 O O . TRP A 1 81 ? -7.943 -6.548 16.910 1.00 94.81 81 TRP A O 1
ATOM 673 N N . MET A 1 82 ? -8.255 -4.487 16.058 1.00 94.94 82 MET A N 1
ATOM 674 C CA . MET A 1 82 ? -9.639 -4.691 15.638 1.00 94.94 82 MET A CA 1
ATOM 675 C C . MET A 1 82 ? -9.741 -5.665 14.462 1.00 94.94 82 MET A C 1
ATOM 677 O O . MET A 1 82 ? -10.653 -6.491 14.452 1.00 94.94 82 MET A O 1
ATOM 681 N N . THR A 1 83 ? -8.830 -5.563 13.492 1.00 95.50 83 THR A N 1
ATOM 682 C CA . THR A 1 83 ? -8.822 -6.363 12.259 1.00 95.50 83 THR A CA 1
ATOM 683 C C . THR A 1 83 ? -8.048 -7.673 12.377 1.00 95.50 83 THR A C 1
ATOM 685 O O . THR A 1 83 ? -7.997 -8.450 11.423 1.00 95.50 83 THR A O 1
ATOM 688 N N . ASP A 1 84 ? -7.461 -7.952 13.538 1.00 93.88 84 ASP A N 1
ATOM 689 C CA . ASP A 1 84 ? -6.796 -9.216 13.826 1.00 93.88 84 ASP A CA 1
ATOM 690 C C . ASP A 1 84 ? -7.737 -10.415 13.591 1.00 93.88 84 ASP A C 1
ATOM 692 O O . ASP A 1 84 ? -8.806 -10.535 14.200 1.00 93.88 84 ASP A O 1
ATOM 696 N N . GLY A 1 85 ? -7.326 -11.301 12.679 1.00 93.12 85 GLY A N 1
ATOM 697 C CA . GLY A 1 85 ? -8.090 -12.471 12.242 1.00 93.12 85 GLY A CA 1
ATOM 698 C C . GLY A 1 85 ? -9.180 -12.204 11.197 1.00 93.12 85 GLY A C 1
ATOM 699 O O . GLY A 1 85 ? -9.904 -13.137 10.851 1.00 93.12 85 GLY A O 1
ATOM 700 N N . TRP A 1 86 ? -9.323 -10.974 10.691 1.00 96.56 86 TRP A N 1
ATOM 701 C CA . TRP A 1 86 ? -10.275 -10.670 9.617 1.00 96.56 86 TRP A CA 1
ATOM 702 C C . TRP A 1 86 ? -9.802 -11.200 8.264 1.00 96.56 86 TRP A C 1
ATOM 704 O O . TRP A 1 86 ? -8.601 -11.304 7.991 1.00 96.56 86 TRP A O 1
ATOM 714 N N . SER A 1 87 ? -10.777 -11.482 7.399 1.00 96.38 87 SER A N 1
ATOM 715 C CA . SER A 1 87 ? -10.549 -11.737 5.976 1.00 96.38 87 SER A CA 1
ATOM 716 C C . SER A 1 87 ? -9.905 -10.528 5.282 1.00 96.38 87 SER A C 1
ATOM 718 O O . SER A 1 87 ? -10.138 -9.374 5.660 1.00 96.38 87 SER A O 1
ATOM 720 N N . LEU A 1 88 ? -9.093 -10.778 4.251 1.00 95.38 88 LEU A N 1
ATOM 721 C CA . LEU A 1 88 ? -8.430 -9.723 3.476 1.00 95.38 88 LEU A CA 1
ATOM 722 C C . LEU A 1 88 ? -9.455 -8.775 2.834 1.00 95.38 88 LEU A C 1
ATOM 724 O O . LEU A 1 88 ? -9.277 -7.556 2.811 1.00 95.38 88 LEU A O 1
ATOM 728 N N . GLU A 1 89 ? -10.565 -9.338 2.371 1.00 95.75 89 GLU A N 1
ATOM 729 C CA . GLU A 1 89 ? -11.715 -8.642 1.811 1.00 95.75 89 GLU A CA 1
ATOM 730 C C . GLU A 1 89 ? -12.312 -7.664 2.830 1.00 95.75 89 GLU A C 1
ATOM 732 O O . GLU A 1 89 ? -12.518 -6.493 2.519 1.00 95.75 89 GLU A O 1
ATOM 737 N N . SER A 1 90 ? -12.501 -8.095 4.080 1.00 96.75 90 SER A N 1
ATOM 738 C CA . SER A 1 90 ? -13.041 -7.222 5.129 1.00 96.75 90 SER A CA 1
ATOM 739 C C . SER A 1 90 ? -12.069 -6.107 5.520 1.00 96.75 90 SER A C 1
ATOM 741 O O . SER A 1 90 ? -12.495 -4.978 5.777 1.00 96.75 90 SER A O 1
ATOM 743 N N . VAL A 1 91 ? -10.760 -6.385 5.550 1.00 97.00 91 VAL A N 1
ATOM 744 C CA . VAL A 1 91 ? -9.748 -5.354 5.844 1.00 97.00 91 VAL A CA 1
ATOM 745 C C . VAL A 1 91 ? -9.647 -4.335 4.710 1.00 97.00 91 VAL A C 1
ATOM 747 O O . VAL A 1 91 ? -9.630 -3.131 4.969 1.00 97.00 91 VAL A O 1
ATOM 750 N N . SER A 1 92 ? -9.624 -4.787 3.456 1.00 96.50 92 SER A N 1
ATOM 751 C CA . SER A 1 92 ? -9.601 -3.891 2.294 1.00 96.50 92 SER A CA 1
ATOM 752 C C . SER A 1 92 ? -10.864 -3.025 2.221 1.00 96.50 92 SER A C 1
ATOM 754 O O . SER A 1 92 ? -10.766 -1.808 2.050 1.00 96.50 92 SER A O 1
ATOM 756 N N . GLU A 1 93 ? -12.042 -3.606 2.463 1.00 96.12 93 GLU A N 1
ATOM 757 C CA . GLU A 1 93 ? -13.308 -2.874 2.531 1.00 96.12 93 GLU A CA 1
ATOM 758 C C . GLU A 1 93 ? -13.308 -1.824 3.656 1.00 96.12 93 GLU A C 1
ATOM 760 O O . GLU A 1 93 ? -13.740 -0.689 3.432 1.00 96.12 93 GLU A O 1
ATOM 765 N N . LEU A 1 94 ? -12.784 -2.157 4.843 1.00 96.06 94 LEU A N 1
ATOM 766 C CA . LEU A 1 94 ? -12.615 -1.209 5.950 1.00 96.06 94 LEU A CA 1
ATOM 767 C C . LEU A 1 94 ? -11.749 -0.015 5.538 1.00 96.06 94 LEU A C 1
ATOM 769 O O . LEU A 1 94 ? -12.160 1.133 5.730 1.00 96.06 94 LEU A O 1
ATOM 773 N N . ILE A 1 95 ? -10.567 -0.276 4.969 1.00 96.00 95 ILE A N 1
ATOM 774 C CA . ILE A 1 95 ? -9.618 0.762 4.547 1.00 96.00 95 ILE A CA 1
ATOM 775 C C . ILE A 1 95 ? -10.277 1.691 3.526 1.00 96.00 95 ILE A C 1
ATOM 777 O O . ILE A 1 95 ? -10.253 2.913 3.694 1.00 96.00 95 ILE A O 1
ATOM 781 N N . LEU A 1 96 ? -10.906 1.126 2.494 1.00 94.88 96 LEU A N 1
ATOM 782 C CA . LEU A 1 96 ? -11.542 1.904 1.435 1.00 94.88 96 LEU A CA 1
ATOM 783 C C . LEU A 1 96 ? -12.720 2.721 1.982 1.00 94.88 96 LEU A C 1
ATOM 785 O O . LEU A 1 96 ? -12.772 3.936 1.788 1.00 94.88 96 LEU A O 1
ATOM 789 N N . LYS A 1 97 ? -13.634 2.114 2.746 1.00 94.44 97 LYS A N 1
ATOM 790 C CA . LYS A 1 97 ? -14.795 2.837 3.296 1.00 94.44 97 LYS A CA 1
ATOM 791 C C . LYS A 1 97 ? -14.403 3.963 4.245 1.00 94.44 97 LYS A C 1
ATOM 793 O O . LYS A 1 97 ? -15.057 5.006 4.255 1.00 94.44 97 LYS A O 1
ATOM 798 N N . LEU A 1 98 ? -13.367 3.764 5.057 1.00 92.44 98 LEU A N 1
ATOM 799 C CA . LEU A 1 98 ? -12.950 4.765 6.033 1.00 92.44 98 LEU A CA 1
ATOM 800 C C . LEU A 1 98 ? -12.053 5.846 5.433 1.00 92.44 98 LEU A C 1
ATOM 802 O O . LEU A 1 98 ? -12.158 7.002 5.846 1.00 92.44 98 LEU A O 1
ATOM 806 N N . PHE A 1 99 ? -11.186 5.507 4.477 1.00 92.62 99 PHE A N 1
ATOM 807 C CA . PHE A 1 99 ? -10.064 6.376 4.117 1.00 92.62 99 PHE A CA 1
ATOM 808 C C . PHE A 1 99 ? -9.962 6.737 2.642 1.00 92.62 99 PHE A C 1
ATOM 810 O O . PHE A 1 99 ? -9.137 7.588 2.319 1.00 92.62 99 PHE A O 1
ATOM 817 N N . TYR A 1 100 ? -10.821 6.224 1.755 1.00 88.38 100 TYR A N 1
ATOM 818 C CA . TYR A 1 100 ? -10.773 6.585 0.329 1.00 88.38 100 TYR A CA 1
ATOM 819 C C . TYR A 1 100 ? -10.866 8.107 0.093 1.00 88.38 100 TYR A C 1
ATOM 821 O O . TYR A 1 100 ? -10.224 8.659 -0.800 1.00 88.38 100 TYR A O 1
ATOM 829 N N . THR A 1 101 ? -11.552 8.842 0.979 1.00 89.50 101 THR A N 1
ATOM 830 C CA . THR A 1 101 ? -11.624 10.315 0.936 1.00 89.50 101 THR A CA 1
ATOM 831 C C . THR A 1 101 ? -10.273 11.019 1.106 1.00 89.50 101 THR A C 1
ATOM 833 O O . THR A 1 101 ? -10.155 12.192 0.759 1.00 89.50 101 THR A O 1
ATOM 836 N N . LYS A 1 102 ? -9.250 10.346 1.648 1.00 87.38 102 LYS A N 1
ATOM 837 C CA . LYS A 1 102 ? -7.895 10.898 1.811 1.00 87.38 102 LYS A CA 1
ATOM 838 C C . LYS A 1 102 ? -7.081 10.897 0.510 1.00 87.38 102 LYS A C 1
ATOM 840 O O . LYS A 1 102 ? -6.004 11.481 0.506 1.00 87.38 102 LYS A O 1
ATOM 845 N N . ARG A 1 103 ? -7.628 10.360 -0.591 1.00 93.62 103 ARG A N 1
ATOM 846 C CA . ARG A 1 103 ? -6.968 10.108 -1.888 1.00 93.62 103 ARG A CA 1
ATOM 847 C C . ARG A 1 103 ? -5.879 9.044 -1.782 1.00 93.62 103 ARG A C 1
ATOM 849 O O . ARG A 1 103 ? -4.982 9.152 -0.947 1.00 93.62 103 ARG A O 1
ATOM 856 N N . ILE A 1 104 ? -5.927 8.065 -2.683 1.00 94.00 104 ILE A N 1
ATOM 857 C CA . ILE A 1 104 ? -4.989 6.935 -2.705 1.00 94.00 104 ILE A CA 1
ATOM 858 C C . ILE A 1 104 ? -3.541 7.398 -2.884 1.00 94.00 104 ILE A C 1
ATOM 860 O O . ILE A 1 104 ? -2.662 6.936 -2.169 1.00 94.00 104 ILE A O 1
ATOM 864 N N . SER A 1 105 ? -3.292 8.398 -3.731 1.00 93.56 105 SER A N 1
ATOM 865 C CA . SER A 1 105 ? -1.948 8.946 -3.966 1.00 93.56 105 SER A CA 1
ATOM 866 C C . SER A 1 105 ? -1.346 9.723 -2.781 1.00 93.56 105 SER A C 1
ATOM 868 O O . SER A 1 105 ? -0.261 10.291 -2.911 1.00 93.56 105 SER A O 1
ATOM 870 N N . SER A 1 106 ? -2.058 9.863 -1.658 1.00 95.75 106 SER A N 1
ATOM 871 C CA . SER A 1 106 ? -1.586 10.652 -0.519 1.00 95.75 106 SER A CA 1
ATOM 872 C C . SER A 1 106 ? -0.675 9.844 0.406 1.00 95.75 106 SER A C 1
ATOM 874 O O . SER A 1 106 ? -0.932 8.676 0.705 1.00 95.75 106 SER A O 1
ATOM 876 N N . ALA A 1 107 ? 0.338 10.513 0.963 1.00 94.94 107 ALA A N 1
ATOM 877 C CA . ALA A 1 107 ? 1.218 9.920 1.967 1.00 94.94 107 ALA A CA 1
ATOM 878 C C . ALA A 1 107 ? 0.443 9.400 3.188 1.00 94.94 107 ALA A C 1
ATOM 880 O O . ALA A 1 107 ? 0.777 8.352 3.728 1.00 94.94 107 ALA A O 1
ATOM 881 N N . ILE A 1 108 ? -0.619 10.099 3.615 1.00 94.25 108 ILE A N 1
ATOM 882 C CA . ILE A 1 108 ? -1.423 9.678 4.770 1.00 94.25 108 ILE A CA 1
ATOM 883 C C . ILE A 1 108 ? -2.206 8.393 4.489 1.00 94.25 108 ILE A C 1
ATOM 885 O O . ILE A 1 108 ? -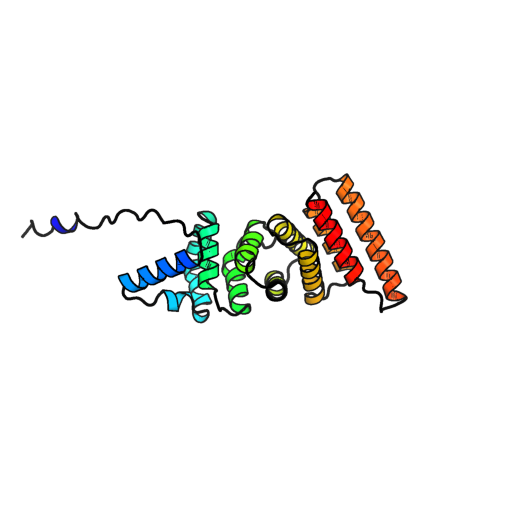2.233 7.519 5.349 1.00 94.25 108 ILE A O 1
ATOM 889 N N . PHE A 1 109 ? -2.803 8.247 3.301 1.00 95.88 109 PHE A N 1
ATOM 890 C CA . PHE A 1 109 ? -3.505 7.018 2.934 1.00 95.88 109 PHE A CA 1
ATOM 891 C C . PHE A 1 109 ? -2.525 5.847 2.867 1.00 95.88 109 PHE A C 1
ATOM 893 O O . PHE A 1 109 ? -2.740 4.836 3.531 1.00 95.88 109 PHE A O 1
ATOM 900 N N . CYS A 1 110 ? -1.400 6.027 2.168 1.00 96.56 110 CYS A N 1
ATOM 901 C CA . CYS A 1 110 ? -0.330 5.034 2.111 1.00 96.56 110 CYS A CA 1
ATOM 902 C C . CYS A 1 110 ? 0.166 4.638 3.509 1.00 96.56 110 CYS A C 1
ATOM 904 O O . CYS A 1 110 ? 0.330 3.455 3.795 1.00 96.56 110 CYS A O 1
ATOM 906 N N . ARG A 1 111 ? 0.336 5.609 4.415 1.00 95.50 111 ARG A N 1
ATOM 907 C CA . ARG A 1 111 ? 0.759 5.357 5.797 1.00 95.50 111 ARG A CA 1
ATOM 908 C C . ARG A 1 111 ? -0.255 4.541 6.590 1.00 95.50 111 ARG A C 1
ATOM 910 O O . ARG A 1 111 ? 0.160 3.748 7.425 1.00 95.50 111 ARG A O 1
ATOM 917 N N . ILE A 1 112 ? -1.555 4.710 6.347 1.00 95.75 112 ILE A N 1
ATOM 918 C CA . ILE A 1 112 ? -2.598 3.890 6.982 1.00 95.75 112 ILE A CA 1
ATOM 919 C C . ILE A 1 112 ? -2.527 2.449 6.472 1.00 95.75 112 ILE A C 1
ATOM 921 O O . ILE A 1 112 ? -2.546 1.527 7.282 1.00 95.75 112 ILE A O 1
ATOM 925 N N . VAL A 1 113 ? -2.411 2.256 5.152 1.00 96.69 113 VAL A N 1
ATOM 926 C CA . VAL A 1 113 ? -2.299 0.912 4.559 1.00 96.69 113 VAL A CA 1
ATOM 927 C C . VAL A 1 113 ? -1.038 0.212 5.065 1.00 96.69 113 VAL A C 1
ATOM 929 O O . VAL A 1 113 ? -1.131 -0.902 5.571 1.00 96.69 113 VAL A O 1
ATOM 932 N N . TRP A 1 114 ? 0.116 0.887 5.019 1.00 95.56 114 TRP A N 1
ATOM 933 C CA . TRP A 1 114 ? 1.367 0.381 5.590 1.00 95.56 114 TRP A CA 1
ATOM 934 C C . TRP A 1 114 ? 1.222 0.083 7.080 1.00 95.56 114 TRP A C 1
ATOM 936 O O . TRP A 1 114 ? 1.585 -0.995 7.522 1.00 95.56 114 TRP A O 1
ATOM 946 N N . GLY A 1 115 ? 0.629 0.996 7.850 1.00 93.69 115 GLY A N 1
ATOM 947 C CA . GLY A 1 115 ? 0.406 0.824 9.283 1.00 93.69 115 GLY A CA 1
ATOM 948 C C . GLY A 1 115 ? -0.384 -0.437 9.634 1.00 93.69 115 GLY A C 1
ATOM 949 O O . GLY A 1 115 ? -0.117 -1.034 10.660 1.00 93.69 115 GLY A O 1
ATOM 950 N N . LEU A 1 116 ? -1.324 -0.861 8.787 1.00 94.56 116 LEU A N 1
ATOM 951 C CA . LEU A 1 116 ? -2.098 -2.088 9.004 1.00 94.56 116 LEU A CA 1
ATOM 952 C C . LEU A 1 116 ? -1.411 -3.351 8.481 1.00 94.56 116 LEU A C 1
ATOM 954 O O . LEU A 1 116 ? -1.725 -4.449 8.935 1.00 94.56 116 LEU A O 1
ATOM 958 N N . ALA A 1 117 ? -0.529 -3.196 7.496 1.00 94.56 117 ALA A N 1
ATOM 959 C CA . ALA A 1 117 ? 0.072 -4.294 6.755 1.00 94.56 117 ALA A CA 1
ATOM 960 C C . ALA A 1 117 ? 1.551 -4.533 7.100 1.00 94.56 117 ALA A C 1
ATOM 962 O O . ALA A 1 117 ? 2.110 -5.533 6.665 1.00 94.56 117 ALA A O 1
ATOM 963 N N . HIS A 1 118 ? 2.203 -3.664 7.882 1.00 92.69 118 HIS A N 1
ATOM 964 C CA . HIS A 1 118 ? 3.653 -3.728 8.119 1.00 92.69 118 HIS A CA 1
ATOM 965 C C . HIS A 1 118 ? 4.103 -5.015 8.824 1.00 92.69 118 HIS A C 1
ATOM 967 O O . HIS A 1 118 ? 5.284 -5.353 8.811 1.00 92.69 118 HIS A O 1
ATOM 973 N N . SER A 1 119 ? 3.186 -5.682 9.527 1.00 90.69 119 SER A N 1
ATOM 974 C CA . SER A 1 119 ? 3.422 -6.933 10.249 1.00 90.69 119 SER A CA 1
ATOM 975 C C . SER A 1 119 ? 3.021 -8.165 9.436 1.00 90.69 119 SER A C 1
ATOM 977 O O . SER A 1 119 ? 3.181 -9.290 9.909 1.00 90.69 119 SER A O 1
ATOM 979 N N . TRP A 1 120 ? 2.473 -7.968 8.236 1.00 94.19 120 TRP A N 1
ATOM 980 C CA . TRP A 1 120 ? 2.008 -9.045 7.376 1.00 94.19 120 TRP A CA 1
ATOM 981 C C . TRP A 1 120 ? 3.153 -9.606 6.536 1.00 94.19 120 TRP A C 1
ATOM 983 O O . TRP A 1 120 ? 4.142 -8.934 6.248 1.00 94.19 120 TRP A O 1
ATOM 993 N N . GLU A 1 121 ? 2.993 -10.858 6.119 1.00 94.25 121 GLU A N 1
ATOM 994 C CA . GLU A 1 121 ? 3.869 -11.470 5.127 1.00 94.25 121 GLU A CA 1
ATOM 995 C C . GLU A 1 121 ? 3.688 -10.786 3.766 1.00 94.25 121 GLU A C 1
ATOM 997 O O . GLU A 1 121 ? 2.587 -10.346 3.423 1.00 94.25 121 GLU A O 1
ATOM 1002 N N . LEU A 1 122 ? 4.767 -10.725 2.980 1.00 93.19 122 LEU A N 1
ATOM 1003 C CA . LEU A 1 122 ? 4.785 -10.055 1.678 1.00 93.19 122 LEU A CA 1
ATOM 1004 C C . LEU A 1 122 ? 3.688 -10.572 0.736 1.00 93.19 122 LEU A C 1
ATOM 1006 O O . LEU A 1 122 ? 3.040 -9.772 0.072 1.00 93.19 122 LEU A O 1
ATOM 1010 N N . GLU A 1 123 ? 3.417 -11.880 0.742 1.00 94.12 123 GLU A N 1
ATOM 1011 C CA . GLU A 1 123 ? 2.338 -12.501 -0.041 1.00 94.12 123 GLU A CA 1
ATOM 1012 C C . GLU A 1 123 ? 0.976 -11.855 0.255 1.00 94.12 123 GLU A C 1
ATOM 1014 O O . GLU A 1 123 ? 0.266 -11.429 -0.652 1.00 94.12 123 GLU A O 1
ATOM 1019 N N . LYS A 1 124 ? 0.653 -11.647 1.535 1.00 95.06 124 LYS A N 1
ATOM 1020 C CA . LYS A 1 124 ? -0.611 -11.020 1.937 1.00 95.06 124 LYS A CA 1
ATOM 1021 C C . LYS A 1 124 ? -0.675 -9.536 1.556 1.00 95.06 124 LYS A C 1
ATOM 1023 O O . LYS A 1 124 ? -1.755 -9.015 1.280 1.00 95.06 124 LYS A O 1
ATOM 1028 N N . ILE A 1 125 ? 0.463 -8.838 1.547 1.00 95.94 125 ILE A N 1
ATOM 1029 C CA . ILE A 1 125 ? 0.551 -7.453 1.054 1.00 95.94 125 ILE A CA 1
ATOM 1030 C C . ILE A 1 125 ? 0.321 -7.424 -0.464 1.00 95.94 125 ILE A C 1
ATOM 1032 O O . ILE A 1 125 ? -0.438 -6.583 -0.949 1.00 95.94 125 ILE A O 1
ATOM 1036 N N . ASN A 1 126 ? 0.914 -8.372 -1.192 1.00 94.56 126 ASN A N 1
ATOM 1037 C CA . ASN A 1 126 ? 0.737 -8.541 -2.633 1.00 94.56 126 ASN A CA 1
ATOM 1038 C C . ASN A 1 126 ? -0.709 -8.858 -3.014 1.00 94.56 126 ASN A C 1
ATOM 1040 O O . ASN A 1 126 ? -1.145 -8.429 -4.077 1.00 94.56 126 ASN A O 1
ATOM 1044 N N . ASP A 1 127 ? -1.470 -9.517 -2.143 1.00 95.75 127 ASP A N 1
ATOM 1045 C CA . ASP A 1 127 ? -2.907 -9.710 -2.346 1.00 95.75 127 ASP A CA 1
ATOM 1046 C C . ASP A 1 127 ? -3.728 -8.460 -1.978 1.00 95.75 127 ASP A C 1
ATOM 1048 O O . ASP A 1 127 ? -4.731 -8.151 -2.626 1.00 95.75 127 ASP A O 1
ATOM 1052 N N . LEU A 1 128 ? -3.316 -7.706 -0.949 1.00 96.81 128 LEU A N 1
ATOM 1053 C CA . LEU A 1 128 ? -4.024 -6.505 -0.491 1.00 96.81 128 LEU A CA 1
ATOM 1054 C C . LEU A 1 128 ? -3.978 -5.375 -1.523 1.00 96.81 128 LEU A C 1
ATOM 1056 O O . LEU A 1 128 ? -4.999 -4.753 -1.825 1.00 96.81 128 LEU A O 1
ATOM 1060 N N . LEU A 1 129 ? -2.780 -5.044 -2.004 1.00 96.69 129 LEU A N 1
ATOM 1061 C CA . LEU A 1 129 ? -2.564 -3.820 -2.770 1.00 96.69 129 LEU A CA 1
ATOM 1062 C C . LEU A 1 129 ? -3.322 -3.778 -4.104 1.00 96.69 129 LEU A C 1
ATOM 1064 O O . LEU A 1 129 ? -3.900 -2.727 -4.383 1.00 96.69 129 LEU A O 1
ATOM 1068 N N . PRO A 1 130 ? -3.430 -4.863 -4.896 1.00 96.81 130 PRO A N 1
ATOM 1069 C CA . PRO A 1 130 ? -4.277 -4.876 -6.083 1.00 96.81 130 PRO A CA 1
ATOM 1070 C C . PRO A 1 130 ? -5.735 -4.519 -5.783 1.00 96.81 130 PRO A C 1
ATOM 1072 O O . PRO A 1 130 ? -6.357 -3.807 -6.566 1.00 96.81 130 PRO A O 1
ATOM 1075 N N . VAL A 1 131 ? -6.274 -4.959 -4.638 1.00 96.25 131 VAL A N 1
ATOM 1076 C CA . VAL A 1 131 ? -7.650 -4.637 -4.221 1.00 96.25 131 VAL A CA 1
ATOM 1077 C C . VAL A 1 131 ? -7.778 -3.163 -3.847 1.00 96.25 131 VAL A C 1
ATOM 1079 O O . VAL A 1 131 ? -8.752 -2.516 -4.220 1.00 96.25 131 VAL A O 1
ATOM 1082 N N . ILE A 1 132 ? -6.796 -2.613 -3.131 1.00 96.94 132 ILE A N 1
ATOM 1083 C CA . ILE A 1 132 ? -6.796 -1.199 -2.732 1.00 96.94 132 ILE A CA 1
ATOM 1084 C C . ILE A 1 132 ? -6.636 -0.269 -3.940 1.00 96.94 132 ILE A C 1
ATOM 1086 O O . ILE A 1 132 ? -7.240 0.799 -3.970 1.00 96.94 132 ILE A O 1
ATOM 1090 N N . LEU A 1 133 ? -5.822 -0.666 -4.917 1.00 97.00 133 LEU A N 1
ATOM 1091 C CA . LEU A 1 133 ? -5.406 0.162 -6.050 1.00 97.00 133 LEU A CA 1
ATOM 1092 C C . LEU A 1 133 ? -6.241 -0.074 -7.318 1.00 97.00 133 LEU A C 1
ATOM 1094 O O . LEU A 1 133 ? -5.945 0.495 -8.370 1.00 97.00 133 LEU A O 1
ATOM 1098 N N . VAL A 1 134 ? -7.272 -0.919 -7.245 1.00 95.44 134 VAL A N 1
ATOM 1099 C CA . VAL A 1 134 ? -8.103 -1.251 -8.403 1.00 95.44 134 VAL A CA 1
ATOM 1100 C C . VAL A 1 134 ? -8.793 -0.005 -8.967 1.00 95.44 134 VAL A C 1
ATOM 1102 O O . VAL A 1 134 ? -9.449 0.749 -8.254 1.00 95.44 134 VAL A O 1
ATOM 1105 N N . GLY A 1 135 ? -8.667 0.193 -10.280 1.00 94.38 135 GLY A N 1
ATOM 1106 C CA . GLY A 1 135 ? -9.294 1.310 -10.994 1.00 94.38 135 GLY A CA 1
ATOM 1107 C C . GLY A 1 135 ? -8.536 2.639 -10.926 1.00 94.38 135 GLY A C 1
ATOM 1108 O O . GLY A 1 135 ? -8.983 3.606 -11.542 1.00 94.38 135 GLY A O 1
ATOM 1109 N N . GLU A 1 136 ? -7.398 2.697 -10.234 1.00 97.19 136 GLU A N 1
ATOM 1110 C CA . GLU A 1 136 ? -6.544 3.885 -10.195 1.00 97.19 136 GLU A CA 1
ATOM 1111 C C . GLU A 1 136 ? -5.615 3.965 -11.422 1.00 97.19 136 GLU A C 1
ATOM 1113 O O . GLU A 1 136 ? -5.293 2.958 -12.055 1.00 97.19 136 GLU A O 1
ATOM 1118 N N . SER A 1 137 ? -5.176 5.177 -11.780 1.00 97.81 137 SER A N 1
ATOM 1119 C CA . SER A 1 137 ? -4.221 5.375 -12.879 1.00 97.81 137 SER A CA 1
ATOM 1120 C C . SER A 1 137 ? -2.805 4.949 -12.486 1.00 97.81 137 SER A C 1
ATOM 1122 O O . SER A 1 137 ? -2.434 4.998 -11.312 1.00 97.81 137 SER A O 1
ATOM 1124 N N . LEU A 1 138 ? -1.963 4.629 -13.474 1.00 98.00 138 LEU A N 1
ATOM 1125 C CA . LEU A 1 138 ? -0.559 4.258 -13.246 1.00 98.00 138 LEU A CA 1
ATOM 1126 C C . LEU A 1 138 ? 0.217 5.339 -12.488 1.00 98.00 138 LEU A C 1
ATOM 1128 O O . LEU A 1 138 ? 0.999 5.024 -11.599 1.00 98.00 138 LEU A O 1
ATOM 1132 N N . SER A 1 139 ? -0.071 6.614 -12.753 1.00 97.81 139 SER A N 1
ATOM 1133 C CA . SER A 1 139 ? 0.500 7.743 -12.012 1.00 97.81 139 SER A CA 1
ATOM 1134 C C . SER A 1 139 ? 0.088 7.790 -10.533 1.00 97.81 139 SER A C 1
ATOM 1136 O O . SER A 1 139 ? 0.904 8.136 -9.679 1.00 97.81 139 SER A O 1
ATOM 1138 N N . ILE A 1 140 ? -1.154 7.417 -10.201 1.00 97.88 140 ILE A N 1
ATOM 1139 C CA . ILE A 1 140 ? -1.628 7.331 -8.811 1.00 97.88 140 ILE A CA 1
ATOM 1140 C C . ILE A 1 140 ? -0.994 6.130 -8.112 1.00 97.88 140 ILE A C 1
ATOM 1142 O O . ILE A 1 140 ? -0.548 6.263 -6.971 1.00 97.88 140 ILE A O 1
ATOM 1146 N N . ILE A 1 141 ? -0.911 4.988 -8.798 1.00 98.25 141 ILE A N 1
ATOM 1147 C CA . ILE A 1 141 ? -0.270 3.776 -8.280 1.00 98.25 141 ILE A CA 1
ATOM 1148 C C . ILE A 1 141 ? 1.223 4.033 -8.036 1.00 98.25 141 ILE A C 1
ATOM 1150 O O . ILE A 1 141 ? 1.728 3.718 -6.962 1.00 98.25 141 ILE A O 1
ATOM 1154 N N . ALA A 1 142 ? 1.911 4.697 -8.965 1.00 97.75 142 ALA A N 1
ATOM 1155 C CA . ALA A 1 142 ? 3.305 5.102 -8.811 1.00 97.75 142 ALA A CA 1
ATOM 1156 C C . ALA A 1 142 ? 3.508 6.057 -7.628 1.00 97.75 142 ALA A C 1
ATOM 1158 O O . ALA A 1 142 ? 4.431 5.866 -6.840 1.00 97.75 142 ALA A O 1
ATOM 1159 N N . ALA A 1 143 ? 2.622 7.040 -7.440 1.00 97.62 143 ALA A N 1
ATOM 1160 C CA . ALA A 1 143 ? 2.668 7.915 -6.271 1.00 97.62 143 ALA A CA 1
ATOM 1161 C C . ALA A 1 143 ? 2.418 7.149 -4.959 1.00 97.62 143 ALA A C 1
ATOM 1163 O O . ALA A 1 143 ? 3.061 7.428 -3.948 1.00 97.62 143 ALA A O 1
ATOM 1164 N N . PHE A 1 144 ? 1.504 6.174 -4.948 1.00 97.75 144 PHE A N 1
ATOM 1165 C CA . PHE A 1 144 ? 1.292 5.307 -3.788 1.00 97.75 144 PHE A CA 1
ATOM 1166 C C . PHE A 1 144 ? 2.556 4.498 -3.469 1.00 97.75 144 PHE A C 1
ATOM 1168 O O . PHE A 1 144 ? 3.027 4.545 -2.337 1.00 97.75 144 PHE A O 1
ATOM 1175 N N . VAL A 1 145 ? 3.149 3.831 -4.464 1.00 96.81 145 VAL A N 1
ATOM 1176 C CA . VAL A 1 145 ? 4.394 3.060 -4.307 1.00 96.81 145 VAL A CA 1
ATOM 1177 C C . VAL A 1 145 ? 5.547 3.957 -3.861 1.00 96.81 145 VAL A C 1
ATOM 1179 O O . VAL A 1 145 ? 6.274 3.599 -2.944 1.00 96.81 145 VAL A O 1
ATOM 1182 N N . GLY A 1 146 ? 5.694 5.153 -4.427 1.00 96.12 146 GLY A N 1
ATOM 1183 C CA . GLY A 1 146 ? 6.722 6.098 -3.998 1.00 96.12 146 GLY A CA 1
ATOM 1184 C C . GLY A 1 146 ? 6.542 6.549 -2.544 1.00 96.12 146 GLY A C 1
ATOM 1185 O O . GLY A 1 146 ? 7.510 6.625 -1.790 1.00 96.12 146 GLY A O 1
ATOM 1186 N N . ASN A 1 147 ? 5.303 6.785 -2.099 1.00 96.50 147 ASN A N 1
ATOM 1187 C CA . ASN A 1 147 ? 5.032 7.017 -0.678 1.00 96.50 147 ASN A CA 1
ATOM 1188 C C . ASN A 1 147 ? 5.360 5.783 0.172 1.00 96.50 147 ASN A C 1
ATOM 1190 O O . ASN A 1 147 ? 5.882 5.948 1.271 1.00 96.50 147 ASN A O 1
ATOM 1194 N N . TRP A 1 148 ? 5.074 4.578 -0.329 1.00 95.38 148 TRP A N 1
ATOM 1195 C CA . TRP A 1 148 ? 5.372 3.315 0.345 1.00 95.38 148 TRP A CA 1
ATOM 1196 C C . TRP A 1 148 ? 6.874 3.142 0.554 1.00 95.38 148 TRP A C 1
ATOM 1198 O O . TRP A 1 148 ? 7.299 2.886 1.675 1.00 95.38 148 TRP A O 1
ATOM 1208 N N . VAL A 1 149 ? 7.682 3.379 -0.484 1.00 93.38 149 VAL A N 1
ATOM 1209 C CA . VAL A 1 149 ? 9.153 3.388 -0.414 1.00 93.38 149 VAL A CA 1
ATOM 1210 C C . VAL A 1 149 ? 9.632 4.314 0.703 1.00 93.38 149 VAL A C 1
ATOM 1212 O O . VAL A 1 149 ? 10.411 3.894 1.551 1.00 93.38 149 VAL A O 1
ATOM 1215 N N . ASN A 1 150 ? 9.095 5.535 0.766 1.00 91.62 150 ASN A N 1
ATOM 1216 C CA . ASN A 1 150 ? 9.516 6.545 1.741 1.00 91.62 150 ASN A CA 1
ATOM 1217 C C . ASN A 1 150 ? 9.197 6.197 3.205 1.00 91.62 150 ASN A C 1
ATOM 1219 O O . ASN A 1 150 ? 9.824 6.748 4.110 1.00 91.62 150 ASN A O 1
ATOM 1223 N N . ILE A 1 151 ? 8.190 5.355 3.461 1.00 91.94 151 ILE A N 1
ATOM 1224 C CA . ILE A 1 151 ? 7.744 5.023 4.827 1.00 91.94 151 ILE A CA 1
ATOM 1225 C C . ILE A 1 151 ? 8.085 3.597 5.250 1.00 91.94 151 ILE A C 1
ATOM 1227 O O . ILE A 1 151 ? 8.098 3.306 6.448 1.00 91.94 151 ILE A O 1
ATOM 1231 N N . SER A 1 152 ? 8.290 2.698 4.290 1.00 88.50 152 SER A N 1
ATOM 1232 C CA . SER A 1 152 ? 8.531 1.293 4.568 1.00 88.50 152 SER A CA 1
ATOM 1233 C C . SER A 1 152 ? 9.965 1.083 5.038 1.00 88.50 152 SER A C 1
ATOM 1235 O O . SER A 1 152 ? 10.895 1.756 4.606 1.00 88.50 152 SER A O 1
ATOM 1237 N N . THR A 1 153 ? 10.155 0.100 5.908 1.00 88.62 153 THR A N 1
ATOM 1238 C CA . THR A 1 153 ? 11.486 -0.406 6.270 1.00 88.62 153 THR A CA 1
ATOM 1239 C C . THR A 1 153 ? 11.873 -1.614 5.415 1.00 88.62 153 THR A C 1
ATOM 1241 O O . THR A 1 153 ? 12.729 -2.404 5.812 1.00 88.62 153 THR A O 1
ATOM 1244 N N . MET A 1 154 ? 11.178 -1.826 4.294 1.00 87.81 154 MET A N 1
ATOM 1245 C CA . MET A 1 154 ? 11.413 -2.952 3.395 1.00 87.81 154 MET A CA 1
ATOM 1246 C C . MET A 1 154 ? 12.670 -2.696 2.563 1.00 87.81 154 MET A C 1
ATOM 1248 O O . MET A 1 154 ? 12.942 -1.563 2.175 1.00 87.81 154 MET A O 1
ATOM 1252 N N . GLY A 1 155 ? 13.432 -3.754 2.278 1.00 89.06 155 GLY A N 1
ATOM 1253 C CA . GLY A 1 155 ? 14.526 -3.676 1.310 1.00 89.06 155 GLY A CA 1
ATOM 1254 C C . GLY A 1 155 ? 14.005 -3.436 -0.109 1.00 89.06 155 GLY A C 1
ATOM 1255 O O . GLY A 1 155 ? 12.853 -3.762 -0.408 1.00 89.06 155 GLY A O 1
ATOM 1256 N N . SER A 1 156 ? 14.865 -2.900 -0.980 1.00 90.94 156 SER A N 1
ATOM 1257 C CA . SER A 1 156 ? 14.550 -2.631 -2.389 1.00 90.94 156 SER A CA 1
ATOM 1258 C C . SER A 1 156 ? 14.037 -3.876 -3.119 1.00 90.94 156 SER A C 1
ATOM 1260 O O . SER A 1 156 ? 13.052 -3.765 -3.844 1.00 90.94 156 SER A O 1
ATOM 1262 N N . ASP A 1 157 ? 14.607 -5.053 -2.843 1.00 90.75 157 ASP A N 1
ATOM 1263 C CA . ASP A 1 157 ? 14.179 -6.339 -3.418 1.00 90.75 157 ASP A CA 1
ATOM 1264 C C . ASP A 1 157 ? 12.692 -6.635 -3.150 1.00 90.75 157 ASP A C 1
ATOM 1266 O O . ASP A 1 157 ? 11.931 -6.927 -4.068 1.00 90.75 157 ASP A O 1
ATOM 1270 N N . ASN A 1 158 ? 12.234 -6.482 -1.902 1.00 91.88 158 ASN A N 1
ATOM 1271 C CA . ASN A 1 158 ? 10.841 -6.774 -1.552 1.00 91.88 158 ASN A CA 1
ATOM 1272 C C . ASN A 1 158 ? 9.867 -5.765 -2.174 1.00 91.88 158 ASN A C 1
ATOM 1274 O O . ASN A 1 158 ? 8.722 -6.101 -2.470 1.00 91.88 158 ASN A O 1
ATOM 1278 N N . ILE A 1 159 ? 10.291 -4.508 -2.333 1.00 92.62 159 ILE A N 1
ATOM 1279 C CA . ILE A 1 159 ? 9.464 -3.495 -2.993 1.00 92.62 159 ILE A CA 1
ATOM 1280 C C . ILE A 1 159 ? 9.407 -3.778 -4.498 1.00 92.62 159 ILE A C 1
ATOM 1282 O O . ILE A 1 159 ? 8.337 -3.661 -5.090 1.00 92.62 159 ILE A O 1
ATOM 1286 N N . ALA A 1 160 ? 10.518 -4.190 -5.112 1.00 92.88 160 ALA A N 1
ATOM 1287 C CA . ALA A 1 160 ? 10.541 -4.611 -6.507 1.00 92.88 160 ALA A CA 1
ATOM 1288 C C . ALA A 1 160 ? 9.614 -5.814 -6.740 1.00 92.88 160 ALA A C 1
ATOM 1290 O O . ALA A 1 160 ? 8.767 -5.758 -7.631 1.00 92.88 160 ALA A O 1
ATOM 1291 N N . GLU A 1 161 ? 9.677 -6.835 -5.879 1.00 93.31 161 GLU A N 1
ATOM 1292 C CA . GLU A 1 161 ? 8.763 -7.984 -5.910 1.00 93.31 161 GLU A CA 1
ATOM 1293 C C . GLU A 1 161 ? 7.294 -7.548 -5.799 1.00 93.31 161 GLU A C 1
ATOM 1295 O O . GLU A 1 161 ? 6.441 -8.012 -6.557 1.00 93.31 161 GLU A O 1
ATOM 1300 N N . LEU A 1 162 ? 6.993 -6.601 -4.909 1.00 94.56 162 LEU A N 1
ATOM 1301 C CA . LEU A 1 162 ? 5.646 -6.058 -4.734 1.00 94.56 162 LEU A CA 1
ATOM 1302 C C . LEU A 1 162 ? 5.142 -5.327 -5.981 1.00 94.56 162 LEU A C 1
ATOM 1304 O O . LEU A 1 162 ? 3.999 -5.510 -6.405 1.00 94.56 162 LEU A O 1
ATOM 1308 N N . VAL A 1 163 ? 5.997 -4.523 -6.609 1.00 95.81 163 VAL A N 1
ATOM 1309 C CA . VAL A 1 163 ? 5.665 -3.817 -7.852 1.00 95.81 163 VAL A CA 1
ATOM 1310 C C . VAL A 1 163 ? 5.477 -4.800 -9.014 1.00 95.81 163 VAL A C 1
ATOM 1312 O O . VAL A 1 163 ? 4.554 -4.631 -9.813 1.00 95.81 163 VAL A O 1
ATOM 1315 N N . VAL A 1 164 ? 6.276 -5.869 -9.087 1.00 94.50 164 VAL A N 1
ATOM 1316 C CA . VAL A 1 164 ? 6.070 -6.975 -10.039 1.00 94.50 164 VAL A CA 1
ATOM 1317 C C . VAL A 1 164 ? 4.742 -7.687 -9.770 1.00 94.50 164 VAL A C 1
ATOM 1319 O O . VAL A 1 164 ? 4.016 -8.001 -10.716 1.00 94.50 164 VAL A O 1
ATOM 1322 N N . GLY A 1 165 ? 4.386 -7.898 -8.501 1.00 94.75 165 GLY A N 1
ATOM 1323 C CA . GLY A 1 165 ? 3.096 -8.449 -8.086 1.00 94.75 165 GLY A CA 1
ATOM 1324 C C . GLY A 1 165 ? 1.922 -7.608 -8.588 1.00 94.75 165 GLY A C 1
ATOM 1325 O O . GLY A 1 165 ? 0.998 -8.144 -9.204 1.00 94.75 165 GLY A O 1
ATOM 1326 N N . LEU A 1 166 ? 1.997 -6.283 -8.427 1.00 96.56 166 LEU A N 1
ATOM 1327 C CA . LEU A 1 166 ? 1.007 -5.338 -8.956 1.00 96.56 166 LEU A CA 1
ATOM 1328 C C . LEU A 1 166 ? 0.902 -5.404 -10.482 1.00 96.56 166 LEU A C 1
ATOM 1330 O O . LEU A 1 166 ? -0.203 -5.524 -11.018 1.00 96.56 166 LEU A O 1
ATOM 1334 N N . ALA A 1 167 ? 2.040 -5.377 -11.178 1.00 95.81 167 ALA A N 1
ATOM 1335 C CA . ALA A 1 167 ? 2.083 -5.479 -12.632 1.00 95.81 167 ALA A CA 1
ATOM 1336 C C . ALA A 1 167 ? 1.435 -6.779 -13.135 1.00 95.81 167 ALA A C 1
ATOM 1338 O O . ALA A 1 167 ? 0.647 -6.761 -14.082 1.00 95.81 167 ALA A O 1
ATOM 1339 N N . CYS A 1 168 ? 1.704 -7.906 -12.467 1.00 94.75 168 CYS A N 1
ATOM 1340 C CA . CYS A 1 168 ? 1.089 -9.195 -12.779 1.00 94.75 168 CYS A CA 1
ATOM 1341 C C . CYS A 1 168 ? -0.421 -9.198 -12.506 1.00 94.75 168 CYS A C 1
ATOM 1343 O O . CYS A 1 168 ? -1.197 -9.654 -13.350 1.00 94.75 168 CYS A O 1
ATOM 1345 N N . ALA A 1 169 ? -0.847 -8.680 -11.350 1.00 95.38 169 ALA A N 1
ATOM 1346 C CA . ALA A 1 169 ? -2.250 -8.653 -10.943 1.00 95.38 169 ALA A CA 1
ATOM 1347 C C . ALA A 1 169 ? -3.109 -7.814 -11.902 1.00 95.38 169 ALA A C 1
ATOM 1349 O O . ALA A 1 169 ? -4.196 -8.238 -12.302 1.00 95.38 169 ALA A O 1
ATOM 1350 N N . PHE A 1 170 ? -2.595 -6.660 -12.330 1.00 96.25 170 PHE A N 1
ATOM 1351 C CA . PHE A 1 170 ? -3.263 -5.780 -13.289 1.00 96.25 170 PHE A CA 1
ATOM 1352 C C . PHE A 1 170 ? -2.992 -6.127 -14.754 1.00 96.25 170 PHE A C 1
ATOM 1354 O O . PHE A 1 170 ? -3.635 -5.556 -15.634 1.00 96.25 170 PHE A O 1
ATOM 1361 N N . ARG A 1 171 ? -2.103 -7.093 -15.014 1.00 95.31 171 ARG A N 1
ATOM 1362 C CA . ARG A 1 171 ? -1.700 -7.541 -16.355 1.00 95.31 171 ARG A CA 1
ATOM 1363 C C . ARG A 1 171 ? -1.173 -6.394 -17.212 1.00 95.31 171 ARG A C 1
ATOM 1365 O O . ARG A 1 171 ? -1.606 -6.236 -18.352 1.00 95.31 171 ARG A O 1
ATOM 1372 N N . TRP A 1 172 ? -0.267 -5.603 -16.645 1.00 94.88 172 TRP A N 1
ATOM 1373 C CA . TRP A 1 172 ? 0.335 -4.485 -17.358 1.00 94.88 172 TRP A CA 1
ATOM 1374 C C . TRP A 1 172 ? 1.063 -4.963 -18.613 1.00 94.88 172 TRP A C 1
ATOM 1376 O O . TRP A 1 172 ? 1.871 -5.895 -18.564 1.00 94.88 172 TRP A O 1
ATOM 1386 N N . ASP A 1 173 ? 0.752 -4.328 -19.739 1.00 93.25 173 ASP A N 1
ATOM 1387 C CA . ASP A 1 173 ? 1.563 -4.433 -20.944 1.00 93.25 173 ASP A CA 1
ATOM 1388 C C . ASP A 1 173 ? 2.812 -3.547 -20.837 1.00 93.25 173 ASP A C 1
ATOM 1390 O O . ASP A 1 173 ? 3.052 -2.883 -19.829 1.00 93.25 173 ASP A O 1
ATOM 1394 N N . ILE A 1 174 ? 3.655 -3.567 -21.865 1.00 91.44 174 ILE A N 1
ATOM 1395 C CA . ILE A 1 174 ? 4.934 -2.866 -21.803 1.00 91.44 174 ILE A CA 1
ATOM 1396 C C . ILE A 1 174 ? 4.801 -1.344 -21.741 1.00 91.44 174 ILE A C 1
ATOM 1398 O O . ILE A 1 174 ? 5.564 -0.710 -21.015 1.00 91.44 174 ILE A O 1
ATOM 1402 N N . ASP A 1 175 ? 3.815 -0.779 -22.437 1.00 93.69 175 ASP A N 1
ATOM 1403 C CA . ASP A 1 175 ? 3.572 0.662 -22.434 1.00 93.69 175 ASP A CA 1
ATOM 1404 C C . ASP A 1 175 ? 3.142 1.095 -21.023 1.00 93.69 175 ASP A C 1
ATOM 1406 O O . ASP A 1 175 ? 3.585 2.121 -20.506 1.00 93.69 175 ASP A O 1
ATOM 1410 N N . GLN A 1 176 ? 2.345 0.260 -20.349 1.00 96.19 176 GLN A N 1
ATOM 1411 C CA . GLN A 1 176 ? 1.937 0.468 -18.961 1.00 96.19 176 GLN A CA 1
ATOM 1412 C C . GLN A 1 176 ? 3.094 0.297 -17.963 1.00 96.19 176 GLN A C 1
ATOM 1414 O O . GLN A 1 176 ? 3.188 1.064 -17.002 1.00 96.19 176 GLN A O 1
ATOM 1419 N N . LEU A 1 177 ? 3.992 -0.674 -18.175 1.00 95.50 177 LEU A N 1
ATOM 1420 C CA . LEU A 1 177 ? 5.208 -0.822 -17.362 1.00 95.50 177 LEU A CA 1
ATOM 1421 C C . LEU A 1 177 ? 6.090 0.429 -17.472 1.00 95.50 177 LEU A C 1
ATOM 1423 O O . LEU A 1 177 ? 6.562 0.939 -16.454 1.00 95.50 177 LEU A O 1
ATOM 1427 N N . GLU A 1 178 ? 6.283 0.939 -18.689 1.00 95.19 178 GLU A N 1
ATOM 1428 C CA . GLU A 1 178 ? 7.055 2.154 -18.941 1.00 95.19 178 GLU A CA 1
ATOM 1429 C C . GLU A 1 178 ? 6.403 3.380 -18.291 1.00 95.19 178 GLU A C 1
ATOM 1431 O O . GLU A 1 178 ? 7.056 4.088 -17.521 1.00 95.19 178 GLU A O 1
ATOM 1436 N N . GLU A 1 179 ? 5.107 3.611 -18.529 1.00 97.12 179 GLU A N 1
ATOM 1437 C CA . GLU A 1 179 ? 4.371 4.737 -17.943 1.00 97.12 179 GLU A CA 1
ATOM 1438 C C . GLU A 1 179 ? 4.442 4.719 -16.408 1.00 97.12 179 GLU A C 1
ATOM 1440 O O . GLU A 1 179 ? 4.646 5.767 -15.778 1.00 97.12 179 GLU A O 1
ATOM 1445 N N . PHE A 1 180 ? 4.319 3.536 -15.797 1.00 98.00 180 PHE A N 1
ATOM 1446 C CA . PHE A 1 180 ? 4.477 3.370 -14.358 1.00 98.00 180 PHE A CA 1
ATOM 1447 C C . PHE A 1 180 ? 5.888 3.752 -13.890 1.00 98.00 180 PHE A C 1
ATOM 1449 O O . PHE A 1 180 ? 6.011 4.562 -12.970 1.00 98.00 180 PHE A O 1
ATOM 1456 N N . LEU A 1 181 ? 6.949 3.222 -14.514 1.00 97.00 181 LEU A N 1
ATOM 1457 C CA . LEU A 1 181 ? 8.333 3.513 -14.115 1.00 97.00 181 LEU A CA 1
ATOM 1458 C C . LEU A 1 181 ? 8.682 4.993 -14.271 1.00 97.00 181 LEU A C 1
ATOM 1460 O O . LEU A 1 181 ? 9.314 5.571 -13.388 1.00 97.00 181 LEU A O 1
ATOM 1464 N N . LEU A 1 182 ? 8.241 5.628 -15.359 1.00 96.44 182 LEU A N 1
ATOM 1465 C CA . LEU A 1 182 ? 8.441 7.060 -15.583 1.00 96.44 182 LEU A CA 1
ATOM 1466 C C . LEU A 1 182 ? 7.705 7.897 -14.529 1.00 96.44 182 LEU A C 1
ATOM 1468 O O . LEU A 1 182 ? 8.266 8.855 -13.991 1.00 96.44 182 LEU A O 1
ATOM 1472 N N . SER A 1 183 ? 6.471 7.511 -14.192 1.00 97.44 183 SER A N 1
ATOM 1473 C CA . SER A 1 183 ? 5.693 8.159 -13.131 1.00 97.44 183 SER A CA 1
ATOM 1474 C C . SER A 1 183 ? 6.344 7.981 -11.759 1.00 97.44 183 SER A C 1
ATOM 1476 O O . SER A 1 183 ? 6.392 8.927 -10.972 1.00 97.44 183 SER A O 1
ATOM 1478 N N . LEU A 1 184 ? 6.878 6.790 -11.476 1.00 96.44 184 LEU A N 1
ATOM 1479 C CA . LEU A 1 184 ? 7.561 6.482 -10.224 1.00 96.44 184 LEU A CA 1
ATOM 1480 C C . LEU A 1 184 ? 8.859 7.281 -10.108 1.00 96.44 184 LEU A C 1
ATOM 1482 O O . LEU A 1 184 ? 9.065 7.946 -9.097 1.00 96.44 184 LEU A O 1
ATOM 1486 N N . CYS A 1 185 ? 9.683 7.292 -11.159 1.00 95.44 185 CYS A N 1
ATOM 1487 C CA . CYS A 1 185 ? 10.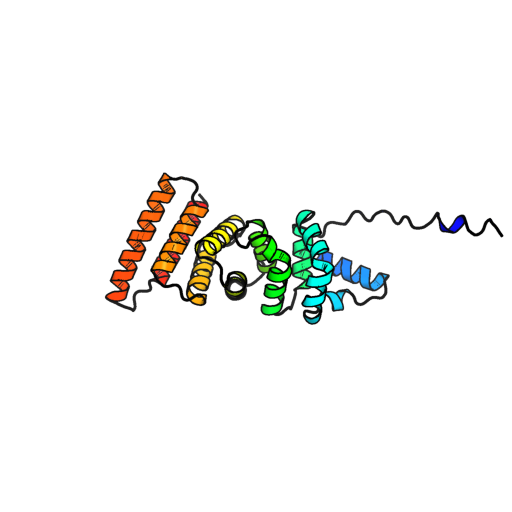905 8.091 -11.234 1.00 95.44 185 CYS A CA 1
ATOM 1488 C C . CYS A 1 185 ? 10.610 9.576 -10.989 1.00 95.44 185 CYS A C 1
ATOM 1490 O O . CYS A 1 185 ? 11.272 10.216 -10.175 1.00 95.44 185 CYS A O 1
ATOM 1492 N N . ALA A 1 186 ? 9.563 10.116 -11.620 1.00 94.44 186 ALA A N 1
ATOM 1493 C CA . ALA A 1 186 ? 9.154 11.499 -11.407 1.00 94.44 186 ALA A CA 1
ATOM 1494 C C . ALA A 1 186 ? 8.679 11.799 -9.981 1.00 94.44 186 ALA A C 1
ATOM 1496 O O . ALA A 1 186 ? 8.769 12.943 -9.539 1.00 94.44 186 ALA A O 1
ATOM 1497 N N . PHE A 1 187 ? 8.167 10.796 -9.269 1.00 94.44 187 PHE A N 1
ATOM 1498 C CA . PHE A 1 187 ? 7.723 10.953 -7.893 1.00 94.44 187 PHE A CA 1
ATOM 1499 C C . PHE A 1 187 ? 8.885 10.882 -6.893 1.00 94.44 187 PHE A C 1
ATOM 1501 O O . PHE A 1 187 ? 8.941 11.693 -5.970 1.00 94.44 187 PHE A O 1
ATOM 1508 N N . ILE A 1 188 ? 9.798 9.920 -7.055 1.00 92.31 188 ILE A N 1
ATOM 1509 C CA . ILE A 1 188 ? 10.856 9.645 -6.068 1.00 92.31 188 ILE A CA 1
ATOM 1510 C C . ILE A 1 188 ? 12.143 10.450 -6.313 1.00 92.31 188 ILE A C 1
ATOM 1512 O O . ILE A 1 188 ? 12.898 10.690 -5.374 1.00 92.31 188 ILE A O 1
ATOM 1516 N N . CYS A 1 189 ? 12.403 10.905 -7.544 1.00 91.69 189 CYS A N 1
ATOM 1517 C CA . CYS A 1 189 ? 13.605 11.667 -7.883 1.00 91.69 189 CYS A CA 1
ATOM 1518 C C . CYS A 1 189 ? 13.306 13.171 -7.945 1.00 91.69 189 CYS A C 1
ATOM 1520 O O . CYS A 1 189 ? 12.656 13.652 -8.871 1.00 91.69 189 CYS A O 1
ATOM 1522 N N . SER A 1 190 ? 13.837 13.934 -6.986 1.00 88.94 190 SER A N 1
ATOM 1523 C CA . SER A 1 190 ? 13.703 15.402 -6.970 1.00 88.94 190 SER A CA 1
ATOM 1524 C C . SER A 1 190 ? 14.745 16.136 -7.830 1.00 88.94 190 SER A C 1
ATOM 1526 O O . SER A 1 190 ? 14.501 17.263 -8.266 1.00 88.94 190 SER A O 1
ATOM 1528 N N . ASP A 1 191 ? 15.897 15.513 -8.106 1.00 92.94 191 ASP A N 1
ATOM 1529 C CA . ASP A 1 191 ? 16.942 16.074 -8.968 1.00 92.94 191 ASP A CA 1
ATOM 1530 C C . ASP A 1 191 ? 16.580 15.892 -10.450 1.00 92.94 191 ASP A C 1
ATOM 1532 O O . ASP A 1 191 ? 16.529 14.778 -10.970 1.00 92.94 191 ASP A O 1
ATOM 1536 N N . SER A 1 192 ? 16.371 17.008 -11.153 1.00 92.19 192 SER A N 1
ATOM 1537 C CA . SER A 1 192 ? 15.949 17.006 -12.560 1.00 92.19 192 SER A CA 1
ATOM 1538 C C . SER A 1 192 ? 16.965 16.408 -13.547 1.00 92.19 192 SER A C 1
ATOM 1540 O O . SER A 1 192 ? 16.574 15.961 -14.626 1.00 92.19 192 SER A O 1
ATOM 1542 N N . VAL A 1 193 ? 18.263 16.420 -13.227 1.00 92.94 193 VAL A N 1
ATOM 1543 C CA . VAL A 1 193 ? 19.320 15.847 -14.075 1.00 92.94 193 VAL A CA 1
ATOM 1544 C C . VAL A 1 193 ? 19.367 14.336 -13.881 1.00 92.94 193 VAL A C 1
ATOM 1546 O O . VAL A 1 193 ? 19.384 13.592 -14.867 1.00 92.94 193 VAL A O 1
ATOM 1549 N N . LEU A 1 194 ? 19.323 13.883 -12.626 1.00 91.50 194 LEU A N 1
ATOM 1550 C CA . LEU A 1 194 ? 19.245 12.463 -12.290 1.00 91.50 194 LEU A CA 1
ATOM 1551 C C . LEU A 1 194 ? 17.960 11.844 -12.848 1.00 91.50 194 LEU A C 1
ATOM 1553 O O . LEU A 1 194 ? 18.027 10.841 -13.550 1.00 91.50 194 LEU A O 1
ATOM 1557 N N . GLN A 1 195 ? 16.814 12.492 -12.631 1.00 93.31 195 GLN A N 1
ATOM 1558 C CA . GLN A 1 195 ? 15.516 12.055 -13.142 1.00 93.31 195 GLN A CA 1
ATOM 1559 C C . GLN A 1 195 ? 15.544 11.865 -14.664 1.00 93.31 195 GLN A C 1
ATOM 1561 O O . GLN A 1 195 ? 15.133 10.824 -15.163 1.00 93.31 195 GLN A O 1
ATOM 1566 N N . ARG A 1 196 ? 16.075 12.835 -15.427 1.00 93.56 196 ARG A N 1
ATOM 1567 C CA . ARG A 1 196 ? 16.205 12.695 -16.891 1.00 93.56 196 ARG A CA 1
ATOM 1568 C C . ARG A 1 196 ? 17.077 11.508 -17.284 1.00 93.56 196 ARG A C 1
ATOM 1570 O O . ARG A 1 196 ? 16.738 10.808 -18.231 1.00 93.56 196 ARG A O 1
ATOM 1577 N N . SER A 1 197 ? 18.182 11.303 -16.574 1.00 93.75 197 SER A N 1
ATOM 1578 C CA . SER A 1 197 ? 19.106 10.198 -16.843 1.00 93.75 197 SER A CA 1
ATOM 1579 C C . SER A 1 197 ? 18.436 8.847 -16.577 1.00 93.75 197 SER A C 1
ATOM 1581 O O . SER A 1 197 ? 18.518 7.952 -17.410 1.00 93.75 197 SER A O 1
ATOM 1583 N N . LEU A 1 198 ? 17.701 8.726 -15.468 1.00 92.75 198 LEU A N 1
ATOM 1584 C CA . LEU A 1 198 ? 16.949 7.521 -15.119 1.00 92.75 198 LEU A CA 1
ATOM 1585 C C . LEU A 1 198 ? 15.794 7.252 -16.089 1.00 92.75 198 LEU A C 1
ATOM 1587 O O . LEU A 1 198 ? 15.624 6.113 -16.510 1.00 92.75 198 LEU A O 1
ATOM 1591 N N . CYS A 1 199 ? 15.047 8.276 -16.514 1.00 93.06 199 CYS A N 1
ATOM 1592 C CA . CYS A 1 199 ? 13.998 8.110 -17.524 1.00 93.06 199 CYS A CA 1
ATOM 1593 C C . CYS A 1 199 ? 14.550 7.595 -18.863 1.00 93.06 199 CYS A C 1
ATOM 1595 O O . CYS A 1 199 ? 13.904 6.771 -19.505 1.00 93.06 199 CYS A O 1
ATOM 1597 N N . LEU A 1 200 ? 15.736 8.058 -19.283 1.00 93.19 200 LEU A N 1
ATOM 1598 C CA . LEU A 1 200 ? 16.396 7.547 -20.490 1.00 93.19 200 LEU A CA 1
ATOM 1599 C C . LEU A 1 200 ? 16.783 6.073 -20.333 1.00 93.19 200 LEU A C 1
ATOM 1601 O O . LEU A 1 200 ? 16.489 5.284 -21.223 1.00 93.19 200 LEU A O 1
ATOM 1605 N N . ILE A 1 201 ? 17.364 5.697 -19.188 1.00 93.50 201 ILE A N 1
ATOM 1606 C CA . ILE A 1 201 ? 17.709 4.298 -18.885 1.00 93.50 201 ILE A CA 1
ATOM 1607 C C . ILE A 1 201 ? 16.456 3.415 -18.914 1.00 93.50 201 ILE A C 1
ATOM 1609 O O . ILE A 1 201 ? 16.467 2.369 -19.551 1.00 93.50 201 ILE A O 1
ATOM 1613 N N . VAL A 1 202 ? 15.366 3.846 -18.270 1.00 92.19 202 VAL A N 1
ATOM 1614 C CA . VAL A 1 202 ? 14.085 3.121 -18.272 1.00 92.19 202 VAL A CA 1
ATOM 1615 C C . VAL A 1 202 ? 13.597 2.874 -19.700 1.00 92.19 202 VAL A C 1
ATOM 1617 O O . VAL A 1 202 ? 13.257 1.740 -20.034 1.00 92.19 202 VAL A O 1
ATOM 1620 N N . HIS A 1 203 ? 13.595 3.914 -20.537 1.00 92.00 203 HIS A N 1
ATOM 1621 C CA . HIS A 1 203 ? 13.146 3.817 -21.924 1.00 92.00 203 HIS A CA 1
ATOM 1622 C C . HIS A 1 203 ? 14.020 2.854 -22.744 1.00 92.00 203 HIS A C 1
ATOM 1624 O O . HIS A 1 203 ? 13.506 1.940 -23.387 1.00 92.00 203 HIS A O 1
ATOM 1630 N N . GLU A 1 204 ? 15.346 3.019 -22.689 1.00 93.00 204 GLU A N 1
ATOM 1631 C CA . GLU A 1 204 ? 16.296 2.206 -23.458 1.00 93.00 204 GLU A CA 1
ATOM 1632 C C . GLU A 1 204 ? 16.263 0.725 -23.046 1.00 93.00 204 GLU A C 1
ATOM 1634 O O . GLU A 1 204 ? 16.221 -0.163 -23.904 1.00 93.00 204 GLU A O 1
ATOM 1639 N N . GLU A 1 205 ? 16.237 0.443 -21.741 1.00 92.69 205 GLU A N 1
ATOM 1640 C CA . GLU A 1 205 ? 16.242 -0.923 -21.211 1.00 92.69 205 GLU A CA 1
ATOM 1641 C C . GLU A 1 205 ? 14.922 -1.653 -21.485 1.00 92.69 205 GLU A C 1
ATOM 1643 O O . GLU A 1 205 ? 14.938 -2.827 -21.868 1.00 92.69 205 GLU A O 1
ATOM 1648 N N . LEU A 1 206 ? 13.773 -0.976 -21.356 1.00 90.06 206 LEU A N 1
ATOM 1649 C CA . LEU A 1 206 ? 12.485 -1.577 -21.711 1.00 90.06 206 LEU A CA 1
ATOM 1650 C C . LEU A 1 206 ? 12.361 -1.810 -23.217 1.00 90.06 206 LEU A C 1
ATOM 1652 O O . LEU A 1 206 ? 11.931 -2.892 -23.624 1.00 90.06 206 LEU A O 1
ATOM 1656 N N . GLU A 1 207 ? 12.786 -0.861 -24.056 1.00 90.44 207 GLU A N 1
ATOM 1657 C CA . GLU A 1 207 ? 12.767 -1.039 -25.510 1.00 90.44 207 GLU A CA 1
ATOM 1658 C C . GLU A 1 207 ? 13.668 -2.214 -25.935 1.00 90.44 207 GLU A C 1
ATOM 1660 O O . GLU A 1 207 ? 13.298 -3.033 -26.789 1.00 90.44 207 GLU A O 1
ATOM 1665 N N . TYR A 1 208 ? 14.845 -2.341 -25.316 1.00 90.38 208 TYR A N 1
ATOM 1666 C CA . TYR A 1 208 ? 15.734 -3.476 -25.536 1.00 90.38 208 TYR A CA 1
ATOM 1667 C C . TYR A 1 208 ? 15.096 -4.796 -25.083 1.00 90.38 208 TYR A C 1
ATOM 1669 O O . TYR A 1 208 ? 15.061 -5.756 -25.862 1.00 90.38 208 TYR A O 1
ATOM 1677 N N . ALA A 1 209 ? 14.546 -4.850 -23.865 1.00 89.44 209 ALA A N 1
ATOM 1678 C CA . ALA A 1 209 ? 13.880 -6.035 -23.328 1.00 89.44 209 ALA A CA 1
ATOM 1679 C C . ALA A 1 209 ? 12.692 -6.468 -24.196 1.00 89.44 209 ALA A C 1
ATOM 1681 O O . ALA A 1 209 ? 12.511 -7.662 -24.440 1.00 89.44 209 ALA A O 1
ATOM 1682 N N . TYR A 1 210 ? 11.938 -5.512 -24.738 1.00 88.56 210 TYR A N 1
ATOM 1683 C CA . TYR A 1 210 ? 10.837 -5.764 -25.660 1.00 88.56 210 TYR A CA 1
ATOM 1684 C C . TYR A 1 210 ? 11.289 -6.457 -26.940 1.00 88.56 210 TYR A C 1
ATOM 1686 O O . TYR A 1 210 ? 10.803 -7.536 -27.288 1.00 88.56 210 TYR A O 1
ATOM 1694 N N . LYS A 1 211 ? 12.267 -5.860 -27.634 1.00 88.62 211 LYS A N 1
ATOM 1695 C CA . LYS A 1 211 ? 12.841 -6.420 -28.866 1.00 88.62 211 LYS A CA 1
ATOM 1696 C C . LYS A 1 211 ? 13.406 -7.811 -28.606 1.00 88.62 211 LYS A C 1
ATOM 1698 O O . LYS A 1 211 ? 13.257 -8.717 -29.427 1.00 88.62 211 LYS A O 1
ATOM 1703 N N . ALA A 1 212 ? 14.030 -7.987 -27.445 1.00 86.44 212 ALA A N 1
ATOM 1704 C CA . ALA A 1 212 ? 14.587 -9.253 -27.020 1.00 86.44 212 ALA A CA 1
ATOM 1705 C C . ALA A 1 212 ? 13.499 -10.312 -26.758 1.00 86.44 212 ALA A C 1
ATOM 1707 O O . ALA A 1 212 ? 13.681 -11.450 -27.181 1.00 86.44 212 ALA A O 1
ATOM 1708 N N . ALA A 1 213 ? 12.376 -9.946 -26.135 1.00 86.62 213 ALA A N 1
ATOM 1709 C CA . ALA A 1 213 ? 11.245 -10.839 -25.872 1.00 86.62 213 ALA A CA 1
ATOM 1710 C C . ALA A 1 213 ? 10.466 -11.222 -27.140 1.00 86.62 213 ALA A C 1
ATOM 1712 O O . ALA A 1 213 ? 9.979 -12.345 -27.247 1.00 86.62 213 ALA A O 1
ATOM 1713 N N . ILE A 1 214 ? 10.391 -10.331 -28.136 1.00 85.50 214 ILE A N 1
ATOM 1714 C CA . ILE A 1 214 ? 9.852 -10.671 -29.464 1.00 85.50 214 ILE A CA 1
ATOM 1715 C C . ILE A 1 214 ? 10.722 -11.739 -30.139 1.00 85.50 214 ILE A C 1
ATOM 1717 O O . ILE A 1 214 ? 10.200 -12.671 -30.751 1.00 85.50 214 ILE A O 1
ATOM 1721 N N . ALA A 1 215 ? 12.047 -11.596 -30.051 1.00 82.56 215 ALA A N 1
ATOM 1722 C CA . ALA A 1 215 ? 12.988 -12.539 -30.650 1.00 82.56 215 ALA A CA 1
ATOM 1723 C C . ALA A 1 215 ? 13.040 -13.881 -29.900 1.00 82.56 215 ALA A C 1
ATOM 1725 O O . ALA A 1 215 ? 13.228 -14.928 -30.518 1.00 82.56 215 ALA A O 1
ATOM 1726 N N . ASP A 1 216 ? 12.885 -13.842 -28.577 1.00 77.75 216 ASP A N 1
ATOM 1727 C CA . ASP A 1 216 ? 12.892 -14.999 -27.693 1.00 77.75 216 ASP A CA 1
ATOM 1728 C C . ASP A 1 216 ? 11.928 -14.768 -26.516 1.00 77.75 216 ASP A C 1
ATOM 1730 O O . ASP A 1 216 ? 12.305 -14.133 -25.526 1.00 77.75 216 ASP A O 1
ATOM 1734 N N . PRO A 1 217 ? 10.700 -15.317 -26.581 1.00 76.50 217 PRO A N 1
ATOM 1735 C CA . PRO A 1 217 ? 9.696 -15.160 -25.529 1.00 76.50 217 PRO A CA 1
ATOM 1736 C C . PRO A 1 217 ? 10.114 -15.720 -24.163 1.00 76.50 217 PRO A C 1
ATOM 1738 O O . PRO A 1 217 ? 9.439 -15.462 -23.168 1.00 76.50 217 PRO A O 1
ATOM 1741 N N . SER A 1 218 ? 11.201 -16.500 -24.089 1.00 66.19 218 SER A N 1
ATOM 1742 C CA . SER A 1 218 ? 11.751 -16.962 -22.812 1.00 66.19 218 SER A CA 1
ATOM 1743 C C . SER A 1 218 ? 12.476 -15.853 -22.035 1.00 66.19 218 SER A C 1
ATOM 1745 O O . SER A 1 218 ? 12.659 -15.980 -20.819 1.00 66.19 218 SER A O 1
ATOM 1747 N N . LYS A 1 219 ? 12.838 -14.740 -22.693 1.00 68.38 219 LYS A N 1
ATOM 1748 C CA . LYS A 1 219 ? 13.366 -13.543 -22.033 1.00 68.38 219 LYS A CA 1
ATOM 1749 C C . LYS A 1 219 ? 12.253 -12.824 -21.279 1.00 68.38 219 LYS A C 1
ATOM 1751 O O . LYS A 1 219 ? 11.249 -12.403 -21.847 1.00 68.38 219 LYS A O 1
ATOM 1756 N N . LYS A 1 220 ? 12.448 -12.672 -19.971 1.00 80.25 220 LYS A N 1
ATOM 1757 C CA . LYS A 1 220 ? 11.442 -12.111 -19.071 1.00 80.25 220 LYS A CA 1
ATOM 1758 C C . LYS A 1 220 ? 11.558 -10.588 -19.019 1.00 80.25 220 LYS A C 1
ATOM 1760 O O . LYS A 1 220 ? 12.397 -10.076 -18.289 1.00 80.25 220 LYS A O 1
ATOM 1765 N N . ILE A 1 221 ? 10.670 -9.879 -19.719 1.00 87.12 221 ILE A N 1
ATOM 1766 C CA . ILE A 1 221 ? 10.472 -8.418 -19.565 1.00 87.12 221 ILE A CA 1
ATOM 1767 C C . ILE A 1 221 ? 10.301 -8.043 -18.085 1.00 87.12 221 ILE A C 1
ATOM 1769 O O . ILE A 1 221 ? 10.853 -7.046 -17.635 1.00 87.12 221 ILE A O 1
ATOM 1773 N N . LEU A 1 222 ? 9.613 -8.889 -17.309 1.00 86.31 222 LEU A N 1
ATOM 1774 C CA . LEU A 1 222 ? 9.427 -8.688 -15.871 1.00 86.31 222 LEU A CA 1
ATOM 1775 C C . LEU A 1 222 ? 10.741 -8.645 -15.079 1.00 86.31 222 LEU A C 1
ATOM 1777 O O . LEU A 1 222 ? 10.802 -7.920 -14.100 1.00 86.31 222 LEU A O 1
ATOM 1781 N N . TYR A 1 223 ? 11.791 -9.354 -15.510 1.00 89.19 223 TYR A N 1
ATOM 1782 C CA . TYR A 1 223 ? 13.097 -9.294 -14.844 1.00 89.19 223 TYR A CA 1
ATOM 1783 C C . TYR A 1 223 ? 13.784 -7.943 -15.076 1.00 89.19 223 TYR A C 1
ATOM 1785 O O . TYR A 1 223 ? 14.313 -7.345 -14.145 1.00 89.19 223 TYR A O 1
ATOM 1793 N N . THR A 1 224 ? 13.740 -7.426 -16.309 1.00 89.19 224 THR A N 1
ATOM 1794 C CA . THR A 1 224 ? 14.238 -6.073 -16.602 1.00 89.19 224 THR A CA 1
ATOM 1795 C C . THR A 1 224 ? 13.434 -5.026 -15.837 1.00 89.19 224 THR A C 1
ATOM 1797 O O . THR A 1 224 ? 14.013 -4.113 -15.261 1.00 89.19 224 THR A O 1
ATOM 1800 N N . PHE A 1 225 ? 12.110 -5.177 -15.787 1.00 90.06 225 PHE A N 1
ATOM 1801 C CA . PHE A 1 225 ? 11.236 -4.295 -15.022 1.00 90.06 225 PHE A CA 1
ATOM 1802 C C . PHE A 1 225 ? 11.573 -4.304 -13.523 1.00 90.06 225 PHE A C 1
ATOM 1804 O O . PHE A 1 225 ? 11.772 -3.241 -12.949 1.00 90.06 225 PHE A O 1
ATOM 1811 N N . GLU A 1 226 ? 11.713 -5.480 -12.910 1.00 91.75 226 GLU A N 1
ATOM 1812 C CA . GLU A 1 226 ? 12.113 -5.648 -11.506 1.00 91.75 226 GLU A CA 1
ATOM 1813 C C . GLU A 1 226 ? 13.450 -4.952 -11.205 1.00 91.75 226 GLU A C 1
ATOM 1815 O O . GLU A 1 226 ? 13.538 -4.145 -10.280 1.00 91.75 226 GLU A O 1
ATOM 1820 N N . MET A 1 227 ? 14.462 -5.182 -12.049 1.00 94.06 227 MET A N 1
ATOM 1821 C CA . MET A 1 227 ? 15.769 -4.530 -11.940 1.00 94.06 227 MET A CA 1
ATOM 1822 C C . MET A 1 227 ? 15.659 -2.999 -12.032 1.00 94.06 227 MET A C 1
ATOM 1824 O O . MET A 1 227 ? 16.297 -2.286 -11.260 1.00 94.06 227 MET A O 1
ATOM 1828 N N . LEU A 1 228 ? 14.846 -2.474 -12.955 1.00 91.69 228 LEU A N 1
ATOM 1829 C CA . LEU A 1 228 ? 14.633 -1.030 -13.089 1.00 91.69 228 LEU A CA 1
ATOM 1830 C C . LEU A 1 228 ? 13.933 -0.443 -11.858 1.00 91.69 228 LEU A C 1
ATOM 1832 O O . LEU A 1 228 ? 14.333 0.623 -11.394 1.00 91.69 228 LEU A O 1
ATOM 1836 N N . VAL A 1 229 ? 12.937 -1.135 -11.292 1.00 91.06 229 VAL A N 1
ATOM 1837 C CA . VAL A 1 229 ? 12.299 -0.726 -10.029 1.00 91.06 229 VAL A CA 1
ATOM 1838 C C . VAL A 1 229 ? 13.333 -0.658 -8.906 1.00 91.06 229 VAL A C 1
ATOM 1840 O O . VAL A 1 229 ? 13.384 0.339 -8.187 1.00 91.06 229 VAL A O 1
ATOM 1843 N N . GLN A 1 230 ? 14.189 -1.673 -8.784 1.00 92.56 230 GLN A N 1
ATOM 1844 C CA . GLN A 1 230 ? 15.247 -1.706 -7.778 1.00 92.56 230 GLN A CA 1
ATOM 1845 C C . GLN A 1 230 ? 16.222 -0.530 -7.923 1.00 92.56 230 GLN A C 1
ATOM 1847 O O . GLN A 1 230 ? 16.468 0.169 -6.941 1.00 92.56 230 GLN A O 1
ATOM 1852 N N . ILE A 1 231 ? 16.707 -0.255 -9.140 1.00 91.62 231 ILE A N 1
ATOM 1853 C CA . ILE A 1 231 ? 17.591 0.890 -9.423 1.00 91.62 231 ILE A CA 1
ATOM 1854 C C . ILE A 1 231 ? 16.922 2.202 -9.007 1.00 91.62 231 ILE A C 1
ATOM 1856 O O . ILE A 1 231 ? 17.530 3.019 -8.317 1.00 91.62 231 ILE A O 1
ATOM 1860 N N . LEU A 1 232 ? 15.660 2.401 -9.398 1.00 90.56 232 LEU A N 1
ATOM 1861 C CA . LEU A 1 232 ? 14.904 3.606 -9.062 1.00 90.56 232 LEU A CA 1
ATOM 1862 C C . LEU A 1 232 ? 14.795 3.802 -7.542 1.00 90.56 232 LEU A C 1
ATOM 1864 O O . LEU A 1 232 ? 15.026 4.905 -7.042 1.00 90.56 232 LEU A O 1
ATOM 1868 N N . ILE A 1 233 ? 14.488 2.737 -6.801 1.00 90.69 233 ILE A N 1
ATOM 1869 C CA . ILE A 1 233 ? 14.371 2.784 -5.340 1.00 90.69 233 ILE A CA 1
ATOM 1870 C C . ILE A 1 233 ? 15.724 3.085 -4.698 1.00 90.69 233 ILE A C 1
ATOM 1872 O O . ILE A 1 233 ? 15.813 3.985 -3.865 1.00 90.69 233 ILE A O 1
ATOM 1876 N N . GLU A 1 234 ? 16.782 2.385 -5.099 1.00 91.44 234 GLU A N 1
ATOM 1877 C CA . GLU A 1 234 ? 18.118 2.566 -4.531 1.00 91.44 234 GLU A CA 1
ATOM 1878 C C . GLU A 1 234 ? 18.633 3.992 -4.734 1.00 91.44 234 GLU A C 1
ATOM 1880 O O . GLU A 1 234 ? 19.111 4.603 -3.779 1.00 91.44 234 GLU A O 1
ATOM 1885 N N . GLU A 1 235 ? 18.469 4.563 -5.931 1.00 88.31 235 GLU A N 1
ATOM 1886 C CA . GLU A 1 235 ? 18.853 5.952 -6.205 1.00 88.31 235 GLU A CA 1
ATOM 1887 C C . GLU A 1 235 ? 18.028 6.971 -5.406 1.00 88.31 235 GLU A C 1
ATOM 1889 O O . GLU A 1 235 ? 18.551 8.020 -5.044 1.00 88.31 235 GLU A O 1
ATOM 1894 N N . SER A 1 236 ? 16.767 6.671 -5.076 1.00 85.31 236 SER A N 1
ATOM 1895 C CA . SER A 1 236 ? 15.936 7.566 -4.253 1.00 85.31 236 SER A CA 1
ATOM 1896 C C . SER A 1 236 ? 16.327 7.603 -2.770 1.00 85.31 236 SER A C 1
ATOM 1898 O O . SER A 1 236 ? 15.963 8.540 -2.061 1.00 85.31 236 SER A O 1
ATOM 1900 N N . THR A 1 237 ? 17.063 6.592 -2.300 1.00 82.44 237 THR A N 1
ATOM 1901 C CA . THR A 1 237 ? 17.458 6.446 -0.886 1.00 82.44 237 THR A CA 1
ATOM 1902 C C . THR A 1 237 ? 18.878 6.931 -0.573 1.00 82.44 237 THR A C 1
ATOM 1904 O O . THR A 1 237 ? 19.280 6.902 0.593 1.00 82.44 237 THR A O 1
ATOM 1907 N N . LYS A 1 238 ? 19.635 7.361 -1.590 1.00 82.75 238 LYS A N 1
ATOM 1908 C CA . LYS A 1 238 ? 20.994 7.914 -1.462 1.00 82.75 238 LYS A CA 1
ATOM 1909 C C . LYS A 1 238 ? 20.975 9.401 -1.113 1.00 82.75 238 LYS A C 1
ATOM 1911 O O . LYS A 1 238 ? 21.840 9.798 -0.298 1.00 82.75 238 LYS A O 1
#

Organism: NCBI:txid261099

Sequence (238 aa):
MHKLLENRIADKHAPVNVFKRHTSVQDVEATMAQMDKQNKTSFTKWVKSENNLNYICTFKAELIKDFIEKDFESSIHALEWMTDGWSLESVSELILKLFYTKRISSAIFCRIVWGLAHSWELEKINDLLPVILVGESLSIIAAFVGNWVNISTMGSDNIAELVVGLACAFRWDIDQLEEFLLSLCAFICSDSVLQRSLCLIVHEELEYAYKAAIADPSKKILYTFEMLVQILIEESTK

Foldseek 3Di:
DPVVPVVVVPDPPPPPPPPPQDQALVSVVVVVVVVCVVVVHPVLVVLLDLVCLVVCLPPVLVVLVVCCVVRVLSSLSNLLNSPVPPDLVSNLVSLCSRCVVVPLLDLSSLCSLCSNPVPPDLVSVLVNVCSNCPPPALLSVLSSLLSNLVPHPDALLSSLVSVLSNCVSVVDDLVSLLVNLLSNLVNLDPDPVVSVVLNVVSVVLSVVLVVVCVVPVVRDSSVSSSVSSSVSSVVSVD

pLDDT: mean 88.25, std 14.73, range [34.97, 98.25]

Radius of gyration: 23.71 Å; chains: 1; bounding box: 58×37×83 Å